Protein AF-A0A357J337-F1 (afdb_monomer)

Secondary structure (DSSP, 8-state):
-EETTEE-EEEEE-SS--TT--SEEEEE-S-EEE-S-HHIIIIIIS-TTS--TTHHHHHHHHHHSPPPEEEEEEEEESS-GGGGT--SPPEEEES-S-HHHHHHT-S--SSTT----EEEEE-GGGG-TT--SEEEEEEEEE-SGGGGGGTTPBTTBS-HHHHHHHHHHHHHHHHHHHHHSTTGGGGEEEEEEE-HHHHHHHH--GGGBSSSS---GGGG-TTT-GGG-SB-SSBTEEE-SGGGS-SHHHHHHHHHHHHHTTSTTPPPHHHHHHHHHHHS-TT-

Radius of gyration: 21.81 Å; Cα contacts (8 Å, |Δi|>4): 458; chains: 1; bounding box: 57×51×54 Å

pLDDT: mean 92.57, std 7.92, range [42.16, 98.62]

Structure (mmCIF, N/CA/C/O backbone):
data_AF-A0A357J337-F1
#
_entry.id   AF-A0A357J337-F1
#
loop_
_atom_site.group_PDB
_atom_site.id
_atom_site.type_symbol
_atom_site.label_atom_id
_atom_site.label_alt_id
_atom_site.label_comp_id
_atom_site.label_asym_id
_atom_site.label_entity_id
_atom_site.label_seq_id
_atom_site.pdbx_PDB_ins_code
_atom_site.Cartn_x
_atom_site.Cartn_y
_atom_site.Cartn_z
_atom_site.occupancy
_atom_site.B_iso_or_equiv
_atom_site.auth_seq_id
_atom_site.auth_comp_id
_atom_site.auth_asym_id
_atom_site.auth_atom_id
_atom_site.pdbx_PDB_model_num
ATOM 1 N N . LEU A 1 1 ? -19.764 6.040 14.590 1.00 95.81 1 LEU A N 1
ATOM 2 C CA . LEU A 1 1 ? -20.798 6.440 15.567 1.00 95.81 1 LEU A CA 1
ATOM 3 C C . LEU A 1 1 ? -20.451 5.760 16.876 1.00 95.81 1 LEU A C 1
ATOM 5 O O . LEU A 1 1 ? -20.250 4.550 16.860 1.00 95.81 1 LEU A O 1
ATOM 9 N N . VAL A 1 2 ? -20.264 6.524 17.952 1.00 97.31 2 VAL A N 1
ATOM 10 C CA . VAL A 1 2 ? -19.872 5.986 19.263 1.00 97.31 2 VAL A CA 1
ATOM 11 C C . VAL A 1 2 ? -20.811 6.552 20.318 1.00 97.31 2 VAL A C 1
ATOM 13 O O . VAL A 1 2 ? -20.943 7.768 20.423 1.00 97.31 2 VAL A O 1
ATOM 16 N N . GLU A 1 3 ? -21.433 5.673 21.094 1.00 96.12 3 GLU A N 1
ATOM 17 C CA . GLU A 1 3 ? -22.370 6.002 22.167 1.00 96.12 3 GLU A CA 1
ATOM 18 C C . GLU A 1 3 ? -21.912 5.309 23.448 1.00 96.12 3 GLU A C 1
ATOM 20 O O . GLU A 1 3 ? -21.628 4.114 23.440 1.00 96.12 3 GLU A O 1
ATOM 25 N N . ASN A 1 4 ? -21.790 6.058 24.549 1.00 92.69 4 ASN A N 1
ATOM 26 C CA . ASN A 1 4 ? -21.343 5.532 25.848 1.00 92.69 4 ASN A CA 1
ATOM 27 C C . ASN A 1 4 ? -20.043 4.697 25.778 1.00 92.69 4 ASN A C 1
ATOM 29 O O . ASN A 1 4 ? -19.885 3.717 26.498 1.00 92.69 4 ASN A O 1
ATOM 33 N N . GLY A 1 5 ? -19.110 5.072 24.891 1.00 92.38 5 GLY A N 1
ATOM 34 C CA . GLY A 1 5 ? -17.834 4.368 24.696 1.00 92.38 5 GLY A CA 1
ATOM 35 C C . GLY A 1 5 ? -17.890 3.136 23.781 1.00 92.38 5 GLY A C 1
ATOM 36 O O . GLY A 1 5 ? -16.857 2.507 23.557 1.00 92.38 5 GLY A O 1
ATOM 37 N N . LYS A 1 6 ? -19.058 2.819 23.210 1.00 97.25 6 LYS A N 1
ATOM 38 C CA . LYS A 1 6 ? -19.273 1.699 22.291 1.00 97.25 6 LYS A CA 1
ATOM 39 C C . LYS A 1 6 ? -19.515 2.184 20.867 1.00 97.25 6 LYS A C 1
ATOM 41 O O . LYS A 1 6 ? -20.324 3.079 20.639 1.00 97.25 6 LYS A O 1
ATOM 46 N N . ALA A 1 7 ? -18.837 1.590 19.892 1.00 98.00 7 ALA A N 1
ATOM 47 C CA . ALA A 1 7 ? -19.151 1.784 18.486 1.00 98.00 7 ALA A CA 1
ATOM 48 C C . ALA A 1 7 ? -20.486 1.109 18.149 1.00 98.00 7 ALA A C 1
ATOM 50 O O . ALA A 1 7 ? -20.669 -0.082 18.390 1.00 98.00 7 ALA A O 1
ATOM 51 N N . VAL A 1 8 ? -21.410 1.886 17.584 1.00 98.06 8 VAL A N 1
ATOM 52 C CA . VAL A 1 8 ? -22.778 1.443 17.246 1.00 98.06 8 VAL A CA 1
ATOM 53 C C . VAL A 1 8 ? -23.069 1.507 15.747 1.00 98.06 8 VAL A C 1
ATOM 55 O O . VAL A 1 8 ? -24.181 1.228 15.305 1.00 98.06 8 VAL A O 1
ATOM 58 N N . GLY A 1 9 ? -22.079 1.903 14.947 1.00 97.81 9 GLY A N 1
ATOM 59 C CA . GLY A 1 9 ? -22.241 2.061 13.511 1.00 97.81 9 GLY A CA 1
ATOM 60 C C . GLY A 1 9 ? -21.241 3.018 12.878 1.00 97.81 9 GLY A C 1
ATOM 61 O O . GLY A 1 9 ? -20.316 3.533 13.520 1.00 97.81 9 GLY A O 1
ATOM 62 N N . VAL A 1 10 ? -21.462 3.307 11.603 1.00 97.56 10 VAL A N 1
ATOM 63 C CA . VAL A 1 10 ? -20.643 4.197 10.780 1.00 97.56 10 VAL A CA 1
ATOM 64 C C . VAL A 1 10 ? -21.506 5.267 10.123 1.00 97.56 10 VAL A C 1
ATOM 66 O O . VAL A 1 10 ? -22.663 5.042 9.786 1.00 97.56 10 VAL A O 1
ATOM 69 N N . ARG A 1 11 ? -20.918 6.449 9.939 1.00 95.88 11 ARG A N 1
ATOM 70 C CA . ARG A 1 11 ? -21.505 7.548 9.174 1.00 95.88 11 ARG A CA 1
ATOM 71 C C . ARG A 1 11 ? -20.701 7.690 7.891 1.00 95.88 11 ARG A C 1
ATOM 73 O O . ARG A 1 11 ? -19.485 7.867 7.954 1.00 95.88 11 ARG A O 1
ATOM 80 N N . VAL A 1 12 ? -21.366 7.596 6.750 1.00 93.81 12 VAL A N 1
ATOM 81 C CA . VAL A 1 12 ? -20.742 7.568 5.427 1.00 93.81 12 VAL A CA 1
ATOM 82 C C . VAL A 1 12 ? -21.146 8.821 4.669 1.00 93.81 12 VAL A C 1
ATOM 84 O O . VAL A 1 12 ? -22.319 9.173 4.641 1.00 93.81 12 VAL A O 1
ATOM 87 N N . LYS A 1 13 ? -20.174 9.498 4.055 1.00 91.56 13 LYS A N 1
ATOM 88 C CA . LYS A 1 13 ? -20.420 10.622 3.147 1.00 91.56 13 LYS A CA 1
ATOM 89 C C . LYS A 1 13 ? -20.420 10.113 1.711 1.00 91.56 13 LYS A C 1
ATOM 91 O O . LYS A 1 13 ? -19.434 9.507 1.291 1.00 91.56 13 LYS A O 1
ATOM 96 N N . ASN A 1 14 ? -21.474 10.402 0.955 1.00 86.81 14 ASN A N 1
ATOM 97 C CA . ASN A 1 14 ? -21.512 10.079 -0.465 1.00 86.81 14 ASN A CA 1
ATOM 98 C C . ASN A 1 14 ? -20.673 11.102 -1.250 1.00 86.81 14 ASN A C 1
ATOM 100 O O . ASN A 1 14 ? -20.957 12.300 -1.236 1.00 86.81 14 ASN A O 1
ATOM 104 N N . LEU A 1 15 ? -19.597 10.639 -1.890 1.00 83.94 15 LEU A N 1
ATOM 105 C CA . LEU A 1 15 ? -18.700 11.499 -2.672 1.00 83.94 15 LEU A CA 1
ATOM 106 C C . LEU A 1 15 ? -19.179 11.702 -4.116 1.00 83.94 15 LEU A C 1
ATOM 108 O O . LEU A 1 15 ? -18.704 12.624 -4.776 1.00 83.94 15 LEU A O 1
ATOM 112 N N . VAL A 1 16 ? -20.115 10.876 -4.595 1.00 83.81 16 VAL A N 1
ATOM 113 C CA . VAL A 1 16 ? -20.713 10.967 -5.936 1.00 83.81 16 VAL A CA 1
ATOM 114 C C . VAL A 1 16 ? -22.235 10.781 -5.815 1.00 83.81 16 VAL A C 1
ATOM 116 O O . VAL A 1 16 ? -22.769 9.756 -6.242 1.00 83.81 16 VAL A O 1
ATOM 119 N N . PRO A 1 17 ? -22.944 11.737 -5.185 1.00 79.88 17 PRO A N 1
ATOM 120 C CA . PRO A 1 17 ? -24.374 11.604 -4.941 1.00 79.88 17 PRO A CA 1
ATOM 121 C C . PRO A 1 17 ? -25.173 11.645 -6.245 1.00 79.88 17 PRO A C 1
ATOM 123 O O . PRO A 1 17 ? -24.938 12.486 -7.117 1.00 79.88 17 PRO A O 1
ATOM 126 N N . ARG A 1 18 ? -26.153 10.748 -6.369 1.00 85.19 18 ARG A N 1
ATOM 127 C CA . ARG A 1 18 ? -27.249 10.879 -7.336 1.00 85.19 18 ARG A CA 1
ATOM 128 C C . ARG A 1 18 ? -28.237 11.938 -6.845 1.00 85.19 18 ARG A C 1
ATOM 130 O O . ARG A 1 18 ? -28.186 12.365 -5.696 1.00 85.19 18 ARG A O 1
ATOM 137 N N . LYS A 1 19 ? -29.139 12.373 -7.731 1.00 81.94 19 LYS A N 1
ATOM 138 C CA . LYS A 1 19 ? -30.062 13.501 -7.502 1.00 81.94 19 LYS A CA 1
ATOM 139 C C . LYS A 1 19 ? -30.878 13.392 -6.200 1.00 81.94 19 LYS A C 1
ATOM 141 O O . LYS A 1 19 ? -31.191 14.426 -5.622 1.00 81.94 19 LYS A O 1
ATOM 146 N N . ASP A 1 20 ? -31.152 12.170 -5.749 1.00 85.31 20 ASP A N 1
ATOM 147 C CA . ASP A 1 20 ? -31.979 11.878 -4.575 1.00 85.31 20 ASP A CA 1
ATOM 148 C C . ASP A 1 20 ? -31.191 11.208 -3.432 1.00 85.31 20 ASP A C 1
ATOM 150 O O . ASP A 1 20 ? -31.782 10.785 -2.441 1.00 85.31 20 ASP A O 1
ATOM 154 N N . ASP A 1 21 ? -29.863 11.093 -3.555 1.00 83.88 21 ASP A N 1
ATOM 155 C CA . ASP A 1 21 ? -29.041 10.488 -2.508 1.00 83.88 21 ASP A CA 1
ATOM 156 C C . ASP A 1 21 ? -28.883 11.458 -1.336 1.00 83.88 21 ASP A C 1
ATOM 158 O O . ASP A 1 21 ? -28.542 12.634 -1.508 1.00 83.88 21 ASP A O 1
ATOM 162 N N . GLU A 1 22 ? -29.038 10.943 -0.117 1.00 83.50 22 GLU A N 1
ATOM 163 C CA . GLU A 1 22 ? -28.636 11.697 1.060 1.00 83.50 22 GLU A CA 1
ATOM 164 C C . GLU A 1 22 ? -27.118 11.959 1.018 1.00 83.50 22 GLU A C 1
ATOM 166 O O . GLU A 1 22 ? -26.323 11.060 0.713 1.00 83.50 22 GLU A O 1
ATOM 171 N N . PRO A 1 23 ? -26.665 13.182 1.349 1.00 87.88 23 PRO A N 1
ATOM 172 C CA . PRO A 1 23 ? -25.241 13.516 1.332 1.00 87.88 23 PRO A CA 1
ATOM 173 C C . PRO A 1 23 ? -24.449 12.716 2.375 1.00 87.88 23 PRO A C 1
ATOM 175 O O . PRO A 1 23 ? -23.237 12.514 2.238 1.00 87.88 23 PRO A O 1
ATOM 178 N N . VAL A 1 24 ? -25.134 12.286 3.433 1.00 93.19 24 VAL A N 1
ATOM 179 C CA . VAL A 1 24 ? -24.597 11.511 4.539 1.00 93.19 24 VAL A CA 1
ATOM 180 C C . VAL A 1 24 ? -25.630 10.468 4.933 1.00 93.19 24 VAL A C 1
ATOM 182 O O . VAL A 1 24 ? -26.781 10.818 5.152 1.00 93.19 24 VAL A O 1
ATOM 185 N N . THR A 1 25 ? -25.197 9.222 5.085 1.00 94.12 25 THR A N 1
ATOM 186 C CA . THR A 1 25 ? -26.041 8.110 5.535 1.00 94.12 25 THR A CA 1
ATOM 187 C C . THR A 1 25 ? -25.404 7.442 6.745 1.00 94.12 25 THR A C 1
ATOM 189 O O . THR A 1 25 ? -24.176 7.359 6.855 1.00 94.12 25 THR A O 1
ATOM 192 N N . GLU A 1 26 ? -26.231 6.956 7.661 1.00 96.19 26 GLU A N 1
ATOM 193 C CA . GLU A 1 26 ? -25.791 6.229 8.848 1.00 96.19 26 GLU A CA 1
ATOM 194 C C . GLU A 1 26 ? -26.172 4.754 8.754 1.00 96.19 26 GLU A C 1
ATOM 196 O O . GLU A 1 26 ? -27.302 4.408 8.420 1.00 96.19 26 GLU A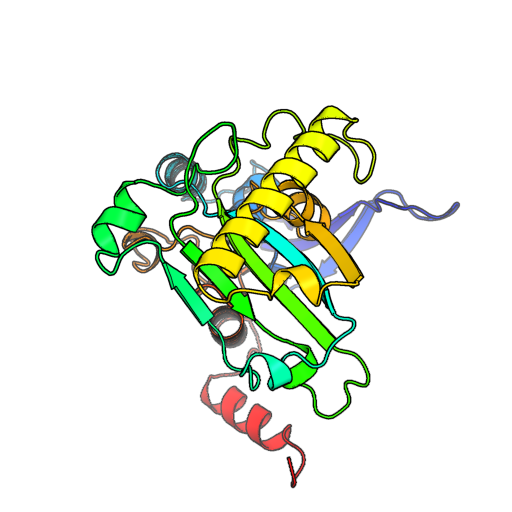 O 1
ATOM 201 N N . TYR A 1 27 ? -25.214 3.886 9.067 1.00 97.00 27 TYR A N 1
ATOM 202 C CA . TYR A 1 27 ? -25.396 2.441 9.115 1.00 97.00 27 TYR A CA 1
ATOM 203 C C . TYR A 1 27 ? -25.088 1.958 10.524 1.00 97.00 27 TYR A C 1
ATOM 205 O O . TYR A 1 27 ? -23.988 2.187 11.031 1.00 97.00 27 TYR A O 1
ATOM 213 N N . TYR A 1 28 ? -26.050 1.281 11.142 1.00 98.06 28 TYR A N 1
ATOM 214 C CA . TYR A 1 28 ? -25.957 0.814 12.520 1.00 98.06 28 TYR A CA 1
ATOM 215 C C . TYR A 1 28 ? -25.576 -0.663 12.566 1.00 98.06 28 TYR A C 1
ATOM 217 O O . TYR 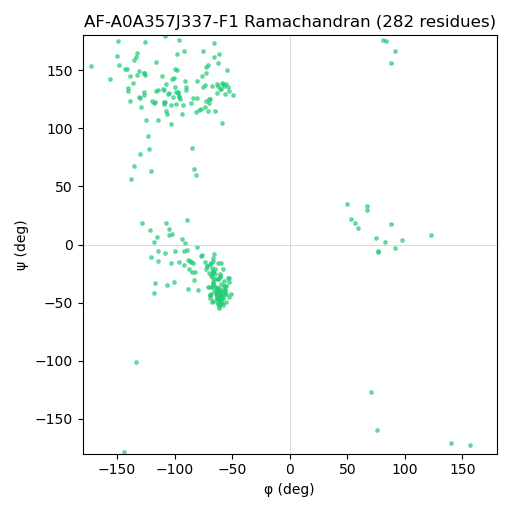A 1 28 ? -26.111 -1.476 11.813 1.00 98.06 28 TYR A O 1
ATOM 225 N N . ALA A 1 29 ? -24.645 -1.008 13.451 1.00 97.00 29 ALA A N 1
ATOM 226 C CA . ALA A 1 29 ? -24.191 -2.375 13.663 1.00 97.00 29 ALA A CA 1
ATOM 227 C C . ALA A 1 29 ? -23.602 -2.530 15.076 1.00 97.00 29 ALA A C 1
ATOM 229 O O . ALA A 1 29 ? -22.907 -1.626 15.544 1.00 97.00 29 ALA A O 1
ATOM 230 N N . PRO A 1 30 ? -23.818 -3.676 15.751 1.00 95.62 30 PRO A N 1
ATOM 231 C CA . PRO A 1 30 ? -23.236 -3.932 17.071 1.00 95.62 30 PRO A CA 1
ATOM 232 C C . PRO A 1 30 ? -21.722 -4.191 17.016 1.00 95.62 30 PRO A C 1
ATOM 234 O O . PRO A 1 30 ? -21.049 -4.117 18.043 1.00 95.62 30 PRO A O 1
ATOM 237 N N . ILE A 1 31 ? -21.207 -4.528 15.828 1.00 97.38 31 ILE A N 1
ATOM 238 C CA . ILE A 1 31 ? -19.799 -4.795 15.543 1.00 97.38 31 ILE A CA 1
ATOM 239 C C . ILE A 1 31 ? -19.415 -3.982 14.307 1.00 97.38 31 ILE A C 1
ATOM 241 O O . ILE A 1 31 ? -20.046 -4.091 13.257 1.00 97.38 31 ILE A O 1
ATOM 245 N N . VAL A 1 32 ? -18.352 -3.196 14.428 1.00 98.25 32 VAL A N 1
ATOM 246 C CA . VAL A 1 32 ? -17.719 -2.450 13.343 1.00 98.25 32 VAL A CA 1
ATOM 247 C C . VAL A 1 32 ? -16.292 -2.965 13.198 1.00 98.25 32 VAL A C 1
ATOM 249 O O . VAL A 1 32 ? -15.507 -2.910 14.142 1.00 98.25 32 VAL A O 1
ATOM 252 N N . ILE A 1 33 ? -15.941 -3.456 12.010 1.00 98.38 33 ILE A N 1
ATOM 253 C CA . ILE A 1 33 ? -14.580 -3.894 11.687 1.00 98.38 33 ILE A CA 1
ATOM 254 C C . ILE A 1 33 ? -13.965 -2.861 10.745 1.00 98.38 33 ILE A C 1
ATOM 256 O O . ILE A 1 33 ? -14.433 -2.678 9.623 1.00 98.38 33 ILE A O 1
ATOM 260 N N . SER A 1 34 ? -12.923 -2.171 11.201 1.00 97.81 34 SER A N 1
ATOM 261 C CA . SER A 1 34 ? -12.199 -1.188 10.404 1.00 97.81 34 SER A CA 1
ATOM 262 C C . SER A 1 34 ? -11.004 -1.826 9.703 1.00 97.81 34 SER A C 1
ATOM 264 O O . SER A 1 34 ? -10.078 -2.315 10.349 1.00 97.81 34 SER A O 1
ATOM 266 N N . ASN A 1 35 ? -11.005 -1.754 8.372 1.00 96.69 35 ASN A N 1
ATOM 267 C CA . ASN A 1 35 ? -9.845 -2.042 7.524 1.00 96.69 35 ASN A CA 1
ATOM 268 C C . ASN A 1 35 ? -9.247 -0.755 6.915 1.00 96.69 35 ASN A C 1
ATOM 270 O O . ASN A 1 35 ? -8.559 -0.800 5.903 1.00 96.69 35 ASN A O 1
ATOM 274 N N . ALA A 1 36 ? -9.549 0.417 7.488 1.00 95.19 36 ALA A N 1
ATOM 275 C CA . ALA A 1 36 ? -9.074 1.711 6.977 1.00 95.19 36 ALA A CA 1
ATOM 276 C C . ALA A 1 36 ? -7.621 2.043 7.387 1.00 95.19 36 ALA A C 1
ATOM 278 O O . ALA A 1 36 ? -7.105 3.106 7.034 1.00 95.19 36 ALA A O 1
ATOM 279 N N . GLY A 1 37 ? -6.994 1.166 8.174 1.00 94.69 37 GLY A N 1
ATOM 280 C CA . GLY A 1 37 ? -5.702 1.373 8.823 1.00 94.69 37 GLY A CA 1
ATOM 281 C C . GLY A 1 37 ? -5.812 2.049 10.193 1.00 94.69 37 GLY A C 1
ATOM 282 O O . GLY A 1 37 ? -6.791 2.744 10.491 1.00 94.69 37 GLY A O 1
ATOM 283 N N . ALA A 1 38 ? -4.812 1.839 11.048 1.00 96.12 38 ALA A N 1
ATOM 284 C CA . ALA A 1 38 ? -4.795 2.290 12.437 1.00 96.12 38 ALA A CA 1
ATOM 285 C C . ALA A 1 38 ? -4.866 3.821 12.532 1.00 96.12 38 ALA A C 1
ATOM 287 O O . ALA A 1 38 ? -5.775 4.354 13.170 1.00 96.12 38 ALA A O 1
ATOM 288 N N . LEU A 1 39 ? -3.972 4.537 11.838 1.00 95.62 39 LEU A N 1
ATOM 289 C CA . LEU A 1 39 ? -3.937 6.005 11.866 1.00 95.62 39 LEU A CA 1
ATOM 290 C C . LEU A 1 39 ? -5.268 6.609 11.402 1.00 95.62 39 LEU A C 1
ATOM 292 O O . LEU A 1 39 ? -5.828 7.478 12.066 1.00 95.62 39 LEU A O 1
ATOM 296 N N . THR A 1 40 ? -5.818 6.112 10.295 1.00 95.94 40 THR A N 1
ATOM 297 C CA . THR A 1 40 ? -7.109 6.575 9.774 1.00 95.94 40 THR A CA 1
ATOM 298 C C . THR A 1 40 ? -8.243 6.289 10.756 1.00 95.94 40 THR A C 1
ATOM 300 O O . THR A 1 40 ? -9.058 7.168 11.031 1.00 95.94 40 THR A O 1
ATOM 303 N N . THR A 1 41 ? -8.298 5.080 11.315 1.00 97.44 41 THR A N 1
ATOM 304 C CA . THR A 1 41 ? -9.357 4.676 12.248 1.00 97.44 41 THR A CA 1
ATOM 305 C C . THR A 1 41 ? -9.340 5.547 13.496 1.00 97.44 41 THR A C 1
ATOM 307 O O . THR A 1 41 ? -10.350 6.167 13.832 1.00 97.44 41 THR A O 1
ATOM 310 N N . TYR A 1 42 ? -8.189 5.627 14.160 1.00 97.75 42 TYR A N 1
ATOM 311 C CA . TYR A 1 42 ? -8.088 6.272 15.459 1.00 97.75 42 TYR A CA 1
ATOM 312 C C . TYR A 1 42 ? -8.028 7.788 15.362 1.00 97.75 42 TYR A C 1
ATOM 314 O O . TYR A 1 42 ? -8.665 8.437 16.176 1.00 97.75 42 TYR A O 1
ATOM 322 N N . ASN A 1 43 ? -7.322 8.359 14.383 1.00 96.12 43 ASN A N 1
ATOM 323 C CA . ASN A 1 43 ? -7.039 9.797 14.367 1.00 96.12 43 ASN A CA 1
ATOM 324 C C . ASN A 1 43 ? -7.917 10.578 13.384 1.00 96.12 43 ASN A C 1
ATOM 326 O O . ASN A 1 43 ? -7.982 11.799 13.484 1.00 96.12 43 ASN A O 1
ATOM 330 N N . ARG A 1 44 ? -8.586 9.908 12.435 1.00 94.69 44 ARG A N 1
ATOM 331 C CA . ARG A 1 44 ? -9.414 10.576 11.416 1.00 94.69 44 ARG A CA 1
ATOM 332 C C . ARG A 1 44 ? -10.894 10.202 11.482 1.00 94.69 44 ARG A C 1
ATOM 334 O O . ARG A 1 44 ? -11.733 11.075 11.289 1.00 94.69 44 ARG A O 1
ATOM 341 N N . LEU A 1 45 ? -11.229 8.928 11.691 1.00 96.31 45 LEU A N 1
ATOM 342 C CA . LEU A 1 45 ? -12.625 8.466 11.681 1.00 96.31 45 LEU A CA 1
ATOM 343 C C . LEU A 1 45 ? -13.295 8.577 13.053 1.00 96.31 45 LEU A C 1
ATOM 345 O O . LEU A 1 45 ? -14.476 8.921 13.133 1.00 96.31 45 LEU A O 1
ATOM 349 N N . LEU A 1 46 ? -12.565 8.293 14.133 1.00 97.31 46 LEU A N 1
ATOM 350 C CA . LEU A 1 46 ? -13.060 8.501 15.489 1.00 97.31 46 LEU A CA 1
ATOM 351 C C . LEU A 1 46 ? -12.916 9.965 15.902 1.00 97.31 46 LEU A C 1
ATOM 353 O O . LEU A 1 46 ? -11.814 10.516 15.898 1.00 97.31 46 LEU A O 1
ATOM 357 N N . ALA A 1 47 ? -14.028 10.557 16.340 1.00 95.19 47 ALA A N 1
ATOM 358 C CA . ALA A 1 47 ? -14.052 11.907 16.892 1.00 95.19 47 ALA A CA 1
ATOM 359 C C . ALA A 1 47 ? -13.060 12.059 18.058 1.00 95.19 47 ALA A C 1
ATOM 361 O O . ALA A 1 47 ? -12.823 11.107 18.805 1.00 95.19 47 ALA A O 1
ATOM 362 N N . ASP A 1 48 ? -12.523 13.264 18.242 1.00 94.12 48 ASP A N 1
ATOM 363 C CA . ASP A 1 48 ? -11.540 13.555 19.296 1.00 94.12 48 ASP A CA 1
ATOM 364 C C . ASP A 1 48 ? -12.105 13.399 20.714 1.00 94.12 48 ASP A C 1
ATOM 366 O O . ASP A 1 48 ? -11.355 13.170 21.659 1.00 94.12 48 ASP A O 1
ATOM 370 N N . SER A 1 49 ? -13.432 13.456 20.867 1.00 94.19 49 SER A N 1
ATOM 371 C CA . SER A 1 49 ? -14.120 13.168 22.130 1.00 94.19 49 SER A CA 1
ATOM 372 C C . SER A 1 49 ? -14.067 11.689 22.536 1.00 94.19 49 SER A C 1
ATOM 374 O O . SER A 1 49 ? -14.315 11.367 23.697 1.00 94.19 49 SER A O 1
ATOM 376 N N . VAL A 1 50 ? -13.746 10.778 21.610 1.00 96.19 50 VAL A N 1
ATOM 377 C CA . VAL A 1 50 ? -13.571 9.354 21.910 1.00 96.19 50 VAL A CA 1
ATOM 378 C C . VAL A 1 50 ? -12.166 9.138 22.467 1.00 96.19 50 VAL A C 1
ATOM 380 O O . VAL A 1 50 ? -11.170 9.290 21.753 1.00 96.19 50 VAL A O 1
ATOM 383 N N . SER A 1 51 ? -12.096 8.752 23.743 1.00 93.81 51 SER A N 1
ATOM 384 C CA . SER A 1 51 ? -10.835 8.494 24.442 1.00 93.81 51 SER A CA 1
ATOM 385 C C . SER A 1 51 ? -10.093 7.303 23.831 1.00 93.81 51 SER A C 1
ATOM 387 O O . SER A 1 51 ? -10.558 6.167 23.897 1.00 93.81 51 SER A O 1
ATOM 389 N N . ILE A 1 52 ? -8.926 7.573 23.243 1.00 97.38 52 ILE A N 1
ATOM 390 C CA . ILE A 1 52 ? -8.004 6.571 22.700 1.00 97.38 52 ILE A CA 1
ATOM 391 C C . ILE A 1 52 ? -6.638 6.791 23.368 1.00 97.38 52 ILE A C 1
ATOM 393 O O . ILE A 1 52 ? -5.962 7.767 23.029 1.00 97.38 52 ILE A O 1
ATOM 397 N N . PRO A 1 53 ? -6.207 5.916 24.299 1.00 96.31 53 PRO A N 1
ATOM 398 C CA . PRO A 1 53 ? -5.031 6.157 25.147 1.00 96.31 53 PRO A CA 1
ATOM 399 C C . PRO A 1 53 ? -3.728 6.421 24.383 1.00 96.31 53 PRO A C 1
ATOM 401 O O . PRO A 1 53 ? -2.885 7.189 24.833 1.00 96.31 53 PRO A O 1
ATOM 404 N N . PHE A 1 54 ? -3.580 5.811 23.207 1.00 97.25 54 PHE A N 1
ATOM 405 C CA . PHE A 1 54 ? -2.372 5.876 22.386 1.00 97.25 54 PHE A CA 1
ATOM 406 C C . PHE A 1 54 ? -2.483 6.838 21.192 1.00 97.25 54 PHE A C 1
ATOM 408 O O . PHE A 1 54 ? -1.600 6.841 20.340 1.00 97.25 54 PHE A O 1
ATOM 415 N N . ARG A 1 55 ? -3.540 7.664 21.084 1.00 96.94 55 ARG A N 1
ATOM 416 C CA . ARG A 1 55 ? -3.777 8.511 19.890 1.00 96.94 55 ARG A CA 1
ATOM 417 C C . ARG A 1 55 ? -2.580 9.408 19.556 1.00 96.94 55 ARG A C 1
ATOM 419 O O . ARG A 1 55 ? -2.197 9.516 18.393 1.00 96.94 55 ARG A O 1
ATOM 426 N N . LYS A 1 56 ? -1.973 10.020 20.581 1.00 96.69 56 LYS A N 1
ATOM 427 C CA . LYS A 1 56 ? -0.773 10.853 20.422 1.00 96.69 56 LYS A CA 1
ATOM 428 C C . LYS A 1 56 ? 0.455 10.016 20.060 1.00 96.69 56 LYS A C 1
ATOM 430 O O . LYS A 1 56 ? 1.157 10.377 19.128 1.00 96.69 56 LYS A O 1
ATOM 435 N N . GLN A 1 57 ? 0.677 8.897 20.752 1.00 97.19 57 GLN A N 1
ATOM 436 C CA . GLN A 1 57 ? 1.804 7.994 20.480 1.00 97.19 5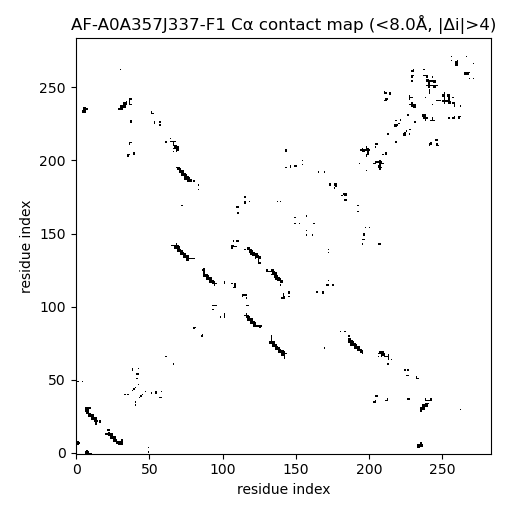7 GLN A CA 1
ATOM 437 C C . GLN A 1 57 ? 1.775 7.481 19.037 1.00 97.19 57 GLN A C 1
ATOM 439 O O . GLN A 1 57 ? 2.810 7.430 18.392 1.00 97.19 57 GLN A O 1
ATOM 444 N N . LEU A 1 58 ? 0.585 7.182 18.512 1.00 96.69 58 LEU A N 1
ATOM 445 C CA . LEU A 1 58 ? 0.386 6.802 17.119 1.00 96.69 58 LEU A CA 1
ATOM 446 C C . LEU A 1 58 ? 0.761 7.936 16.149 1.00 96.69 58 LEU A C 1
ATOM 448 O O . LEU A 1 58 ? 1.471 7.690 15.178 1.00 96.69 58 LEU A O 1
ATOM 452 N N . SER A 1 59 ? 0.336 9.178 16.408 1.00 95.56 59 SER A N 1
ATOM 453 C CA . SER A 1 59 ? 0.779 10.330 15.601 1.00 95.56 59 SER A CA 1
ATOM 454 C C . SER A 1 59 ? 2.296 10.515 15.654 1.00 95.56 59 SER A C 1
ATOM 456 O O . SER A 1 59 ? 2.925 10.695 14.615 1.00 95.56 59 SER A O 1
ATOM 458 N N . ASP A 1 60 ? 2.879 10.457 16.855 1.00 96.38 60 ASP A N 1
ATOM 459 C CA . ASP A 1 60 ? 4.319 10.616 17.069 1.00 96.38 60 ASP A CA 1
ATOM 460 C C . ASP A 1 60 ? 5.101 9.492 16.363 1.00 96.38 60 ASP A C 1
ATOM 462 O O . ASP A 1 60 ? 6.136 9.746 15.756 1.00 96.38 60 ASP A O 1
ATOM 466 N N . PHE A 1 61 ? 4.583 8.260 16.379 1.00 96.25 61 PHE A N 1
ATOM 467 C CA . PHE A 1 61 ? 5.165 7.119 15.676 1.00 96.25 61 PHE A CA 1
ATOM 468 C C . PHE A 1 61 ? 5.252 7.374 14.168 1.00 96.25 61 PHE A C 1
ATOM 470 O O . PHE A 1 61 ? 6.321 7.228 13.589 1.00 96.25 61 PHE A O 1
ATOM 477 N N . TYR A 1 62 ? 4.168 7.821 13.527 1.00 93.75 62 TYR A N 1
ATOM 478 C CA . TYR A 1 62 ? 4.198 8.155 12.095 1.00 93.75 62 TYR A CA 1
ATOM 479 C C . TYR A 1 62 ? 5.083 9.371 11.782 1.00 93.75 62 TYR A C 1
ATOM 481 O O . TYR A 1 62 ? 5.643 9.447 10.693 1.00 93.75 62 TYR A O 1
ATOM 489 N N . ALA A 1 63 ? 5.226 10.315 12.716 1.00 93.00 63 ALA A N 1
ATOM 490 C CA . ALA A 1 63 ? 6.133 11.450 12.552 1.00 93.00 63 ALA A CA 1
ATOM 491 C C . ALA A 1 63 ? 7.614 11.036 12.640 1.00 93.00 63 ALA A C 1
ATOM 493 O O . ALA A 1 63 ? 8.445 11.578 11.916 1.00 93.00 63 ALA A O 1
ATOM 494 N N . ASN A 1 64 ? 7.937 10.070 13.504 1.00 94.25 64 ASN A N 1
ATOM 495 C CA . ASN A 1 64 ? 9.304 9.586 13.721 1.00 94.25 64 ASN A CA 1
ATOM 496 C C . ASN A 1 64 ? 9.712 8.464 12.756 1.00 94.25 64 ASN A C 1
ATOM 498 O O . ASN A 1 64 ? 10.903 8.232 12.551 1.00 94.25 64 ASN A O 1
ATOM 502 N N . HIS A 1 65 ? 8.740 7.773 12.161 1.00 92.19 65 HIS A N 1
ATOM 503 C CA . HIS A 1 65 ? 8.959 6.681 11.221 1.00 92.19 65 HIS A CA 1
ATOM 504 C C . HIS A 1 65 ? 8.246 6.996 9.901 1.00 92.19 65 HIS A C 1
ATOM 506 O O . HIS A 1 65 ? 7.061 6.683 9.752 1.00 92.19 65 HIS A O 1
ATOM 512 N N . PRO A 1 66 ? 8.949 7.611 8.932 1.00 86.44 66 PRO A N 1
ATOM 513 C CA . PRO A 1 66 ? 8.388 7.893 7.620 1.00 86.44 66 PRO A CA 1
ATOM 514 C C . PRO A 1 66 ? 7.822 6.630 6.970 1.00 86.44 66 PRO A C 1
ATOM 516 O O . PRO A 1 66 ? 8.437 5.561 6.994 1.00 86.44 66 PRO A O 1
ATOM 519 N N . VAL A 1 67 ? 6.635 6.753 6.380 1.00 90.06 67 VAL A N 1
ATOM 520 C CA . VAL A 1 67 ? 6.038 5.655 5.618 1.00 90.06 67 VAL A CA 1
ATOM 521 C C . VAL A 1 67 ? 6.759 5.470 4.289 1.00 90.06 67 VAL A C 1
ATOM 523 O O . VAL A 1 67 ? 7.196 6.429 3.656 1.00 90.06 67 VAL A O 1
ATOM 526 N N . VAL A 1 68 ? 6.815 4.221 3.838 1.00 90.62 68 VAL A N 1
ATOM 527 C CA . VAL A 1 68 ? 7.275 3.886 2.490 1.00 90.62 68 VAL A CA 1
ATOM 528 C C . VAL A 1 68 ? 6.109 4.044 1.524 1.00 90.62 68 VAL A C 1
ATOM 530 O O . VAL A 1 68 ? 5.043 3.447 1.719 1.00 90.62 68 VAL A O 1
ATOM 533 N N . ALA A 1 69 ? 6.320 4.835 0.480 1.00 93.44 69 ALA A N 1
ATOM 534 C CA . ALA A 1 69 ? 5.420 4.965 -0.650 1.00 93.44 69 ALA A CA 1
ATOM 535 C C . ALA A 1 69 ? 6.033 4.287 -1.886 1.00 93.44 69 ALA A C 1
ATOM 537 O O . ALA A 1 69 ? 7.119 3.705 -1.843 1.00 93.44 69 ALA A O 1
ATOM 538 N N . SER A 1 70 ? 5.316 4.322 -3.003 1.00 94.81 70 SER A N 1
ATOM 539 C CA . SER A 1 70 ? 5.822 3.759 -4.252 1.00 94.81 70 SER A CA 1
ATOM 540 C C . SER A 1 70 ? 5.305 4.519 -5.461 1.00 94.81 70 SER A C 1
ATOM 542 O O . SER A 1 70 ? 4.236 5.138 -5.425 1.00 94.81 70 SER A O 1
ATOM 544 N N . VAL A 1 71 ? 6.081 4.442 -6.532 1.00 96.88 71 VAL A N 1
ATOM 545 C CA . VAL A 1 71 ? 5.595 4.628 -7.893 1.00 96.88 71 VAL A CA 1
ATOM 546 C C . VAL A 1 71 ? 5.460 3.255 -8.540 1.00 96.88 71 VAL A C 1
ATOM 548 O O . VAL A 1 71 ? 6.288 2.371 -8.310 1.00 96.88 71 VAL A O 1
ATOM 551 N N . THR A 1 72 ? 4.425 3.078 -9.354 1.00 98.06 72 THR A N 1
ATOM 552 C CA . THR A 1 72 ? 4.228 1.847 -10.127 1.00 98.06 72 THR A CA 1
ATOM 553 C C . THR A 1 72 ? 3.991 2.212 -11.575 1.00 98.06 72 THR A C 1
ATOM 555 O O . THR A 1 72 ? 3.024 2.915 -11.877 1.00 98.06 72 THR A O 1
ATOM 558 N N . LEU A 1 73 ? 4.887 1.749 -12.441 1.00 98.62 73 LEU A N 1
ATOM 559 C CA . LEU A 1 73 ? 4.784 1.859 -13.886 1.00 98.62 73 LEU A CA 1
ATOM 560 C C . LEU A 1 73 ? 4.132 0.585 -14.422 1.00 98.62 73 LEU A C 1
ATOM 562 O O . LEU A 1 73 ? 4.717 -0.495 -14.343 1.00 98.62 73 LEU A O 1
ATOM 566 N N . TYR A 1 74 ? 2.916 0.718 -14.940 1.00 98.62 74 TYR A N 1
ATOM 567 C CA . TYR A 1 74 ? 2.172 -0.359 -15.584 1.00 98.62 74 TYR A CA 1
ATOM 568 C C . TYR A 1 74 ? 2.489 -0.372 -17.074 1.00 98.62 74 TYR A C 1
ATOM 570 O O . TYR A 1 74 ? 2.457 0.680 -17.716 1.00 98.62 74 TYR A O 1
ATOM 578 N N . LEU A 1 75 ? 2.775 -1.554 -17.615 1.00 98.62 75 LEU A N 1
ATOM 579 C CA . LEU A 1 75 ? 3.254 -1.730 -18.980 1.00 98.62 75 LEU A CA 1
ATOM 580 C C . LEU A 1 75 ? 2.383 -2.725 -19.747 1.00 98.62 75 LEU A C 1
ATOM 582 O O . LEU A 1 75 ? 2.130 -3.838 -19.277 1.00 98.62 75 LEU A O 1
ATOM 586 N N . GLY A 1 76 ? 1.976 -2.334 -20.952 1.00 98.50 76 GLY A N 1
ATOM 587 C CA . GLY A 1 76 ? 1.525 -3.253 -21.996 1.00 98.50 76 GLY A CA 1
ATOM 588 C C . GLY A 1 76 ? 2.685 -3.538 -22.943 1.00 98.50 76 GLY A C 1
ATOM 589 O O . GLY A 1 76 ? 3.352 -2.600 -23.383 1.00 98.50 76 GLY A O 1
ATOM 590 N N . LEU A 1 77 ? 2.937 -4.812 -23.238 1.00 98.38 77 LEU A N 1
ATOM 591 C CA . LEU A 1 77 ? 4.034 -5.246 -24.104 1.00 98.38 77 LEU A CA 1
ATOM 592 C C . LEU A 1 77 ? 3.480 -5.732 -25.448 1.00 98.38 77 LEU A C 1
ATOM 594 O O . LEU A 1 77 ? 2.475 -6.445 -25.490 1.00 98.38 77 LEU A O 1
ATOM 598 N N . LYS A 1 78 ? 4.151 -5.354 -26.539 1.00 97.56 78 LYS A N 1
ATOM 599 C CA . LYS A 1 78 ? 3.849 -5.815 -27.908 1.00 97.56 78 LYS A CA 1
ATOM 600 C C . LYS A 1 78 ? 4.582 -7.104 -28.290 1.00 97.56 78 LYS A C 1
ATOM 602 O O . LYS A 1 78 ? 4.232 -7.719 -29.292 1.00 97.56 78 LYS A O 1
ATOM 607 N N . GLU A 1 79 ? 5.578 -7.503 -27.509 1.00 96.31 79 GLU A N 1
ATOM 608 C CA . GLU A 1 79 ? 6.367 -8.725 -27.703 1.00 96.31 79 GLU A CA 1
ATOM 609 C C . GLU A 1 79 ? 6.163 -9.678 -26.517 1.00 96.31 79 GLU A C 1
ATOM 611 O O . GLU A 1 79 ? 5.768 -9.240 -25.429 1.00 96.31 79 GLU A O 1
ATOM 616 N N . ASP A 1 80 ? 6.402 -10.980 -26.720 1.00 96.44 80 ASP A N 1
ATOM 617 C CA . ASP A 1 80 ? 6.353 -11.948 -25.622 1.00 96.44 80 ASP A CA 1
ATOM 618 C C . ASP A 1 80 ? 7.602 -11.752 -24.744 1.00 96.44 80 ASP A C 1
ATOM 620 O O . ASP A 1 80 ? 8.723 -11.940 -25.219 1.00 96.44 80 ASP A O 1
ATOM 624 N N . PRO A 1 81 ? 7.464 -11.402 -23.451 1.00 96.31 81 PRO A N 1
ATOM 625 C CA . PRO A 1 81 ? 8.607 -11.220 -22.559 1.00 96.31 81 PRO A CA 1
ATOM 626 C C . PRO A 1 81 ? 9.470 -12.487 -22.401 1.00 96.31 81 PRO A C 1
ATOM 628 O O . PRO A 1 81 ? 10.623 -12.389 -21.978 1.00 96.31 81 PRO A O 1
ATOM 631 N N . ARG A 1 82 ? 8.973 -13.673 -22.783 1.00 96.38 82 ARG A N 1
ATOM 632 C CA . ARG A 1 82 ? 9.786 -14.898 -22.867 1.00 96.38 82 ARG A CA 1
ATOM 633 C C . ARG A 1 82 ? 10.938 -14.787 -23.859 1.00 96.38 82 ARG A C 1
ATOM 635 O O . ARG A 1 82 ? 11.969 -15.417 -23.633 1.00 96.38 82 ARG A O 1
ATOM 642 N N . ASP A 1 83 ? 10.815 -13.955 -24.891 1.00 95.88 83 ASP A N 1
ATOM 643 C CA . ASP A 1 83 ? 11.886 -13.721 -25.867 1.00 95.88 83 ASP A CA 1
ATOM 644 C C . ASP A 1 83 ? 13.098 -13.012 -25.230 1.00 95.88 83 ASP A C 1
ATOM 646 O O . ASP A 1 83 ? 14.231 -13.183 -25.679 1.00 95.88 83 ASP A O 1
ATOM 650 N N . LEU A 1 84 ? 12.881 -12.289 -24.123 1.00 95.44 84 LEU A N 1
ATOM 651 C CA . LEU A 1 84 ? 13.928 -11.700 -23.277 1.00 95.44 84 LEU A CA 1
ATOM 652 C C . LEU A 1 84 ? 14.330 -12.594 -22.089 1.00 95.44 84 LEU A C 1
ATOM 654 O O . LEU A 1 84 ? 15.154 -12.198 -21.266 1.00 95.44 84 LEU A O 1
ATOM 658 N N . GLY A 1 85 ? 13.780 -13.809 -22.001 1.00 96.06 85 GLY A N 1
ATOM 659 C CA . GLY A 1 85 ? 14.115 -14.791 -20.970 1.00 96.06 85 GLY A CA 1
ATOM 660 C C . GLY A 1 85 ? 13.296 -14.696 -19.681 1.00 96.06 85 GLY A C 1
ATOM 661 O O . GLY A 1 85 ? 13.717 -15.267 -18.676 1.00 96.06 85 GLY A O 1
ATOM 662 N N . PHE A 1 86 ? 12.146 -14.018 -19.692 1.00 97.25 86 PHE A N 1
ATOM 663 C CA . PHE A 1 86 ? 11.246 -13.950 -18.538 1.00 97.25 86 PHE A CA 1
ATOM 664 C C . PHE A 1 86 ? 10.204 -15.074 -18.550 1.00 97.25 86 PHE A C 1
ATOM 666 O O . PHE A 1 86 ? 9.560 -15.320 -19.567 1.00 97.25 86 PHE A O 1
ATOM 673 N N . TYR A 1 87 ? 9.966 -15.717 -17.404 1.00 95.38 87 TYR A N 1
ATOM 674 C CA . TYR A 1 87 ? 9.053 -16.867 -17.286 1.00 95.38 87 TYR A CA 1
ATOM 675 C C . TYR A 1 87 ? 8.003 -16.713 -16.172 1.00 95.38 87 TYR A C 1
ATOM 677 O O . TYR A 1 87 ? 7.360 -17.685 -15.775 1.00 95.38 87 TYR A O 1
ATOM 685 N N . GLY A 1 88 ? 7.771 -15.483 -15.706 1.00 93.38 88 GLY A N 1
ATOM 686 C CA . GLY A 1 88 ? 6.759 -15.149 -14.695 1.00 93.38 88 GLY A CA 1
ATOM 687 C C . GLY A 1 88 ? 7.304 -15.033 -13.272 1.00 93.38 88 GLY A C 1
ATOM 688 O O . GLY A 1 88 ? 6.543 -14.791 -12.336 1.00 93.38 88 GLY A O 1
ATOM 689 N N . GLU A 1 89 ? 8.613 -15.164 -13.095 1.00 95.69 89 GLU A N 1
ATOM 690 C CA . GLU A 1 89 ? 9.311 -14.857 -11.857 1.00 95.69 89 GLU A CA 1
ATOM 691 C C . GLU A 1 89 ? 9.269 -13.359 -11.506 1.00 95.69 89 GLU A C 1
ATOM 693 O O . GLU A 1 89 ? 8.990 -12.486 -12.330 1.00 95.69 89 GLU A O 1
ATOM 698 N N . ASN A 1 90 ? 9.537 -13.075 -10.234 1.00 96.50 90 ASN A N 1
ATOM 699 C CA . ASN A 1 90 ? 9.675 -11.721 -9.717 1.00 96.50 90 ASN A CA 1
ATOM 700 C C . ASN A 1 90 ? 11.151 -11.343 -9.673 1.00 96.50 90 ASN A C 1
ATOM 702 O O . ASN A 1 90 ? 11.939 -12.044 -9.036 1.00 96.50 90 ASN A O 1
ATOM 706 N N . HIS A 1 91 ? 11.501 -10.205 -10.261 1.00 97.19 91 HIS A N 1
ATOM 707 C CA . HIS A 1 91 ? 12.865 -9.689 -10.249 1.00 97.19 91 HIS A CA 1
ATOM 708 C C . HIS A 1 91 ? 12.985 -8.563 -9.234 1.00 97.19 91 HIS A C 1
ATOM 710 O O . HIS A 1 91 ? 12.310 -7.541 -9.340 1.00 97.19 91 HIS A O 1
ATOM 716 N N . TRP A 1 92 ? 13.858 -8.755 -8.249 1.00 96.00 92 TRP A N 1
ATOM 717 C CA . TRP A 1 92 ? 14.257 -7.722 -7.298 1.00 96.00 92 TRP A CA 1
ATOM 718 C C . TRP A 1 92 ? 15.636 -7.224 -7.699 1.00 96.00 92 TRP A C 1
ATOM 720 O O . TRP A 1 92 ? 16.636 -7.916 -7.513 1.00 96.00 92 TRP A O 1
ATOM 730 N N . ILE A 1 93 ? 15.669 -6.048 -8.308 1.00 95.19 93 ILE A N 1
ATOM 731 C CA . ILE A 1 93 ? 16.853 -5.497 -8.956 1.00 95.19 93 ILE A CA 1
ATOM 732 C C . ILE A 1 93 ? 17.383 -4.396 -8.052 1.00 95.19 93 ILE A C 1
ATOM 734 O O . ILE A 1 93 ? 16.622 -3.523 -7.642 1.00 95.19 93 ILE A O 1
ATOM 738 N N . TYR A 1 94 ? 18.674 -4.433 -7.743 1.00 93.88 94 TYR A N 1
ATOM 739 C CA . TYR A 1 94 ? 19.343 -3.448 -6.900 1.00 93.88 94 TYR A CA 1
ATOM 740 C C . TYR A 1 94 ? 20.619 -2.965 -7.578 1.00 93.88 94 TYR A C 1
ATOM 742 O O . TYR A 1 94 ? 21.270 -3.731 -8.290 1.00 93.88 94 TYR A O 1
ATOM 750 N N . SER A 1 95 ? 20.997 -1.713 -7.322 1.00 89.44 95 SER A N 1
ATOM 751 C CA . SER A 1 95 ? 22.228 -1.125 -7.865 1.00 89.44 95 SER A CA 1
ATOM 752 C C . SER A 1 95 ? 23.499 -1.773 -7.300 1.00 89.44 95 SER A C 1
ATOM 754 O O . SER A 1 95 ? 24.557 -1.723 -7.924 1.00 89.44 95 SER A O 1
ATOM 756 N N . SER A 1 96 ? 23.406 -2.401 -6.123 1.00 90.31 96 SER A N 1
ATOM 757 C CA . SER A 1 96 ? 24.510 -3.116 -5.484 1.00 90.31 96 SER A CA 1
ATOM 758 C C . SER A 1 96 ? 24.023 -4.283 -4.614 1.00 90.31 96 SER A C 1
ATOM 760 O O . SER A 1 96 ? 22.862 -4.317 -4.202 1.00 90.31 96 SER A O 1
ATOM 762 N N . TYR A 1 97 ? 24.931 -5.211 -4.290 1.00 92.12 97 TYR A N 1
ATOM 763 C CA . TYR A 1 97 ? 24.695 -6.288 -3.314 1.00 92.12 97 TYR A CA 1
ATOM 764 C C . TYR A 1 97 ? 24.760 -5.817 -1.850 1.00 92.12 97 TYR A C 1
ATOM 766 O O . TYR A 1 97 ? 24.425 -6.583 -0.947 1.00 92.12 97 TYR A O 1
ATOM 774 N N . ASP A 1 98 ? 25.194 -4.578 -1.596 1.00 92.75 98 ASP A N 1
ATOM 775 C CA . ASP A 1 98 ? 25.188 -3.990 -0.258 1.00 92.75 98 ASP A CA 1
ATOM 776 C C . ASP A 1 98 ? 23.807 -3.379 0.018 1.00 92.75 98 ASP A C 1
ATOM 778 O O . ASP A 1 98 ? 23.543 -2.195 -0.205 1.00 92.75 98 ASP A O 1
ATOM 782 N N . HIS A 1 99 ? 22.879 -4.232 0.453 1.00 90.00 99 HIS A N 1
ATOM 783 C CA . HIS A 1 99 ? 21.500 -3.824 0.712 1.00 90.00 99 HIS A CA 1
ATOM 784 C C . HIS A 1 99 ? 21.379 -2.821 1.865 1.00 90.00 99 HIS A C 1
ATOM 786 O O . HIS A 1 99 ? 20.479 -1.979 1.826 1.00 90.00 99 HIS A O 1
ATOM 792 N N . ASP A 1 100 ? 22.286 -2.866 2.844 1.00 89.94 100 ASP A N 1
ATOM 793 C CA . ASP A 1 100 ? 22.306 -1.909 3.951 1.00 89.94 100 ASP A CA 1
ATOM 794 C C . ASP A 1 100 ? 22.709 -0.522 3.442 1.00 89.94 100 ASP A C 1
ATOM 796 O O . ASP A 1 100 ? 22.047 0.466 3.766 1.00 89.94 100 ASP A O 1
ATOM 800 N N . ALA A 1 101 ? 23.727 -0.441 2.577 1.00 89.00 101 ALA A N 1
ATOM 801 C CA . ALA A 1 101 ? 24.103 0.808 1.919 1.00 89.00 101 ALA A CA 1
ATOM 802 C C . ALA A 1 101 ? 22.985 1.338 1.008 1.00 89.00 101 ALA A C 1
ATOM 804 O O . ALA A 1 101 ? 22.673 2.530 1.062 1.00 89.00 101 ALA A O 1
ATOM 805 N N . ASN A 1 102 ? 22.331 0.468 0.227 1.00 86.19 102 ASN A N 1
ATOM 806 C CA . ASN A 1 102 ? 21.197 0.861 -0.617 1.00 86.19 102 ASN A CA 1
ATOM 807 C C . ASN A 1 102 ? 20.041 1.424 0.228 1.00 86.19 102 ASN A C 1
ATOM 809 O O . ASN A 1 102 ? 19.426 2.423 -0.141 1.00 86.19 102 ASN A O 1
ATOM 813 N N . PHE A 1 103 ? 19.745 0.808 1.377 1.00 83.19 103 PHE A N 1
ATOM 814 C CA . PHE A 1 103 ? 18.704 1.290 2.283 1.00 83.19 103 PHE A CA 1
ATOM 815 C C . PHE A 1 103 ? 19.099 2.612 2.956 1.00 83.19 103 PHE A C 1
ATOM 817 O O . PHE A 1 103 ? 18.286 3.535 3.020 1.00 83.19 103 PHE A O 1
ATOM 824 N N . ALA A 1 104 ? 20.348 2.734 3.417 1.00 84.94 104 ALA A N 1
ATOM 825 C CA . ALA A 1 104 ? 20.868 3.928 4.083 1.00 84.94 104 ALA A CA 1
ATOM 826 C C . ALA A 1 104 ? 20.961 5.149 3.153 1.00 84.94 104 ALA A C 1
ATOM 828 O O . ALA A 1 104 ? 20.740 6.275 3.598 1.00 84.94 104 ALA A O 1
ATOM 829 N N . ALA A 1 105 ? 21.241 4.937 1.865 1.00 83.06 105 ALA A N 1
ATOM 830 C CA . ALA A 1 105 ? 21.199 5.985 0.845 1.00 83.06 105 ALA A CA 1
ATOM 831 C C . ALA A 1 105 ? 19.770 6.517 0.591 1.00 83.06 105 ALA A C 1
ATOM 833 O O . ALA A 1 105 ? 19.599 7.611 0.048 1.00 83.06 105 ALA A O 1
ATOM 834 N N . GLY A 1 106 ? 18.751 5.801 1.078 1.00 77.25 106 GLY A N 1
ATOM 835 C CA . GLY A 1 106 ? 17.370 6.256 1.153 1.00 77.25 106 GLY A CA 1
ATOM 836 C C . GLY A 1 106 ? 16.581 6.060 -0.139 1.00 77.25 106 GLY A C 1
ATOM 837 O O . GLY A 1 106 ? 17.088 5.634 -1.168 1.00 77.25 106 GLY A O 1
ATOM 838 N N . GLN A 1 107 ? 15.286 6.375 -0.077 1.00 78.38 107 GLN A N 1
ATOM 839 C CA . GLN A 1 107 ? 14.346 6.161 -1.187 1.00 78.38 107 GLN A CA 1
ATOM 840 C C . GLN A 1 107 ? 13.968 7.451 -1.924 1.00 78.38 107 GLN A C 1
ATOM 842 O O . GLN A 1 107 ? 13.100 7.452 -2.790 1.00 78.38 107 GLN A O 1
ATOM 847 N N . ASN A 1 108 ? 14.635 8.559 -1.616 1.00 79.50 108 ASN A N 1
ATOM 848 C CA . ASN A 1 108 ? 14.393 9.839 -2.266 1.00 79.50 108 ASN A CA 1
ATOM 849 C C . ASN A 1 108 ? 15.169 9.914 -3.584 1.00 79.50 108 ASN A C 1
ATOM 851 O O . ASN A 1 108 ? 16.100 10.705 -3.680 1.00 79.50 108 ASN A O 1
ATOM 855 N N . TRP A 1 109 ? 14.840 9.071 -4.563 1.00 88.38 109 TRP A N 1
ATOM 856 C CA . TRP A 1 109 ? 15.436 9.110 -5.906 1.00 88.38 109 TRP A CA 1
ATOM 857 C C . TRP A 1 109 ? 14.577 9.892 -6.911 1.00 88.38 109 TRP A C 1
ATOM 859 O O . TRP A 1 109 ? 15.058 10.299 -7.963 1.00 88.38 109 TRP A O 1
ATOM 869 N N . VAL A 1 110 ? 13.312 10.163 -6.580 1.00 88.50 110 VAL A N 1
ATOM 870 C CA . VAL A 1 110 ? 12.415 10.955 -7.427 1.00 88.50 110 VAL A CA 1
ATOM 871 C C . VAL A 1 110 ? 12.839 12.426 -7.415 1.00 88.50 110 VAL A C 1
ATOM 873 O O . VAL A 1 110 ? 12.738 13.102 -6.390 1.00 88.50 110 VAL A O 1
ATOM 876 N N . GLY A 1 111 ? 13.272 12.931 -8.569 1.00 74.75 111 GLY A N 1
ATOM 877 C CA . GLY A 1 111 ? 13.732 14.306 -8.773 1.00 74.75 111 GLY A CA 1
ATOM 878 C C . GLY A 1 111 ? 14.952 14.358 -9.693 1.00 74.75 111 GLY A C 1
ATOM 879 O O . GLY A 1 111 ? 15.320 13.361 -10.313 1.00 74.75 111 GLY A O 1
ATOM 880 N N . GLU A 1 112 ? 15.591 15.522 -9.808 1.00 63.47 112 GLU A N 1
ATOM 881 C CA . GLU A 1 112 ? 16.741 15.675 -10.704 1.00 63.47 112 GLU A CA 1
ATOM 882 C C . GLU A 1 112 ? 17.996 14.962 -10.162 1.00 63.47 112 GLU A C 1
ATOM 884 O O . GLU A 1 112 ? 18.496 15.289 -9.085 1.00 63.47 112 GLU A O 1
ATOM 889 N N . LYS A 1 113 ? 18.544 14.045 -10.978 1.00 62.09 113 LYS A N 1
ATOM 890 C CA . LYS A 1 113 ? 19.887 13.432 -10.862 1.00 62.09 113 LYS A CA 1
ATOM 891 C C . LYS A 1 113 ? 20.123 12.509 -9.664 1.00 62.09 113 LYS A C 1
ATOM 893 O O . LYS A 1 113 ? 21.245 12.439 -9.162 1.00 62.09 113 LYS A O 1
ATOM 898 N N . LYS A 1 114 ? 19.102 11.786 -9.218 1.00 76.69 114 LYS A N 1
ATOM 899 C CA . LYS A 1 114 ? 19.274 10.744 -8.204 1.00 76.69 114 LYS A CA 1
ATOM 900 C C . LYS A 1 114 ? 19.060 9.369 -8.822 1.00 76.69 114 LYS A C 1
ATOM 902 O O . LYS A 1 114 ? 18.271 9.220 -9.747 1.00 76.69 114 LYS A O 1
ATOM 907 N N . GLU A 1 115 ? 19.816 8.390 -8.350 1.00 83.50 115 GLU A N 1
ATOM 908 C CA . GLU A 1 115 ? 19.821 7.045 -8.921 1.00 83.50 115 GLU A CA 1
ATOM 909 C C . GLU A 1 115 ? 18.783 6.158 -8.233 1.00 83.50 115 GLU A C 1
ATOM 911 O O . GLU A 1 115 ? 18.604 6.213 -7.015 1.00 83.50 115 GLU A O 1
ATOM 916 N N . ILE A 1 116 ? 18.110 5.317 -9.019 1.00 88.44 116 ILE A N 1
ATOM 917 C CA . ILE A 1 116 ? 17.264 4.251 -8.483 1.00 88.44 116 ILE A CA 1
ATOM 918 C C . ILE A 1 116 ? 18.179 3.203 -7.851 1.00 88.44 116 ILE A C 1
ATOM 920 O O . ILE A 1 116 ? 19.042 2.632 -8.513 1.00 88.44 116 ILE A O 1
ATOM 924 N N . LEU A 1 117 ? 17.973 2.939 -6.562 1.00 87.31 117 LEU A N 1
ATOM 925 C CA . LEU A 1 117 ? 18.773 1.967 -5.807 1.00 87.31 117 LEU A CA 1
ATOM 926 C C . LEU A 1 117 ? 18.173 0.563 -5.823 1.00 87.31 117 LEU A C 1
ATOM 928 O O . LEU A 1 117 ? 18.861 -0.420 -5.549 1.00 87.31 117 LEU A O 1
ATOM 932 N N . GLY A 1 118 ? 16.892 0.465 -6.168 1.00 92.19 118 GLY A N 1
ATOM 933 C CA . GLY A 1 118 ? 16.272 -0.800 -6.490 1.00 92.19 118 GLY A CA 1
ATOM 934 C C . GLY A 1 118 ? 14.858 -0.658 -7.028 1.00 92.19 118 GLY A C 1
ATOM 935 O O . GLY A 1 118 ? 14.143 0.300 -6.724 1.00 92.19 118 GLY A O 1
ATOM 936 N N . ALA A 1 119 ? 14.465 -1.642 -7.825 1.00 95.81 119 ALA A N 1
ATOM 937 C CA . ALA A 1 119 ? 13.138 -1.759 -8.398 1.00 95.81 119 ALA A CA 1
ATOM 938 C C . ALA A 1 119 ? 12.694 -3.222 -8.403 1.00 95.81 119 ALA A C 1
ATOM 940 O O . ALA A 1 119 ? 13.500 -4.150 -8.490 1.00 95.81 119 ALA A O 1
ATOM 941 N N . TYR A 1 120 ? 11.386 -3.411 -8.322 1.00 97.44 120 TYR A N 1
ATOM 942 C CA . TYR A 1 120 ? 10.743 -4.700 -8.511 1.00 97.44 120 TYR A CA 1
ATOM 943 C C . TYR A 1 120 ? 10.144 -4.753 -9.915 1.00 97.44 120 TYR A C 1
ATOM 945 O O . TYR A 1 120 ? 9.380 -3.859 -10.271 1.00 97.44 120 TYR A O 1
ATOM 953 N N . LEU A 1 121 ? 10.474 -5.786 -10.688 1.00 98.50 121 LEU A N 1
ATOM 954 C CA . LEU A 1 121 ? 9.919 -6.058 -12.014 1.00 98.50 121 LEU A CA 1
ATOM 955 C C . LEU A 1 121 ? 9.137 -7.378 -11.982 1.00 98.50 121 LEU A C 1
ATOM 957 O O . LEU A 1 121 ? 9.610 -8.397 -11.474 1.00 98.50 121 LEU A O 1
ATOM 961 N N . SER A 1 122 ? 7.923 -7.354 -12.523 1.00 98.00 122 SER A N 1
ATOM 962 C CA . SER A 1 122 ? 6.977 -8.471 -12.485 1.00 98.00 122 SER A CA 1
ATOM 963 C C . SER A 1 122 ? 6.187 -8.552 -13.784 1.00 98.00 122 SER A C 1
ATOM 965 O O . SER A 1 122 ? 5.940 -7.538 -14.430 1.00 98.00 122 SER A O 1
ATOM 967 N N . PHE A 1 123 ? 5.767 -9.766 -14.149 1.00 97.94 123 PHE A N 1
ATOM 968 C CA . PHE A 1 123 ? 5.008 -10.049 -15.370 1.00 97.94 123 PHE A CA 1
ATOM 969 C C . PHE A 1 123 ? 3.672 -10.727 -15.029 1.00 97.94 123 PHE A C 1
ATOM 971 O O . PHE A 1 123 ? 3.583 -11.958 -15.077 1.00 97.94 123 PHE A O 1
ATOM 978 N N . PRO A 1 124 ? 2.622 -9.972 -14.643 1.00 96.31 124 PRO A N 1
ATOM 979 C CA . PRO A 1 124 ? 1.340 -10.551 -14.234 1.00 96.31 124 PRO A CA 1
ATOM 980 C C . PRO A 1 124 ? 0.717 -11.464 -15.296 1.00 96.31 124 PRO A C 1
ATOM 982 O O . PRO A 1 124 ? 0.207 -12.531 -14.964 1.00 96.31 124 PRO A O 1
ATOM 985 N N . SER A 1 125 ? 0.820 -11.084 -16.573 1.00 97.19 125 SER A N 1
ATOM 986 C CA . SER A 1 125 ? 0.357 -11.897 -17.708 1.00 97.19 125 SER A CA 1
ATOM 987 C C . SER A 1 125 ? 0.969 -13.302 -17.753 1.00 97.19 125 SER A C 1
ATOM 989 O O . SER A 1 125 ? 0.257 -14.264 -18.011 1.00 97.19 125 SER A O 1
ATOM 991 N N . LEU A 1 126 ? 2.257 -13.463 -17.430 1.00 97.25 126 LEU A N 1
ATOM 992 C CA . LEU A 1 126 ? 2.925 -14.771 -17.439 1.00 97.25 126 LEU A CA 1
ATOM 993 C C . LEU A 1 126 ? 2.483 -15.684 -16.286 1.00 97.25 126 LEU A C 1
ATOM 995 O O . LEU A 1 126 ? 2.667 -16.896 -16.358 1.00 97.25 126 LEU A O 1
ATOM 999 N N . LYS A 1 127 ? 1.887 -15.110 -15.235 1.00 95.44 127 LYS A N 1
ATOM 1000 C CA . LYS A 1 127 ? 1.350 -15.829 -14.068 1.00 95.44 127 LYS A CA 1
ATOM 1001 C C . LYS A 1 127 ? -0.128 -16.187 -14.230 1.00 95.44 127 LYS A C 1
ATOM 1003 O O . LYS A 1 127 ? -0.687 -16.854 -13.364 1.00 95.44 127 LYS A O 1
ATOM 1008 N N . ASN A 1 128 ? -0.762 -15.725 -15.306 1.00 94.81 128 ASN A N 1
ATOM 1009 C CA . ASN A 1 128 ? -2.156 -15.993 -15.613 1.00 94.81 128 ASN A CA 1
ATOM 1010 C C . ASN A 1 128 ? -2.257 -16.834 -16.899 1.00 94.81 128 ASN A C 1
ATOM 1012 O O . ASN A 1 128 ? -2.078 -16.285 -17.986 1.00 94.81 128 ASN A O 1
ATOM 1016 N N . PRO A 1 129 ? -2.595 -18.134 -16.809 1.00 91.88 129 PRO A N 1
ATOM 1017 C CA . PRO A 1 129 ? -2.759 -18.997 -17.981 1.00 91.88 129 PRO A CA 1
ATOM 1018 C C . PRO A 1 129 ? -3.807 -18.510 -18.993 1.00 91.88 129 PRO A C 1
ATOM 1020 O O . PRO A 1 129 ? -3.758 -18.909 -20.152 1.00 91.88 129 PRO A O 1
ATOM 1023 N N . GLU A 1 130 ? -4.749 -17.662 -18.571 1.00 95.44 130 GLU A N 1
ATOM 1024 C CA . GLU A 1 130 ? -5.808 -17.113 -19.427 1.00 95.44 130 GLU A CA 1
ATOM 1025 C C . GLU A 1 130 ? -5.407 -15.808 -20.134 1.00 95.44 130 GLU A C 1
ATOM 1027 O O . GLU A 1 130 ? -6.181 -15.268 -20.926 1.00 95.44 130 GLU A O 1
ATOM 1032 N N . ALA A 1 131 ? -4.221 -15.259 -19.854 1.00 94.62 131 ALA A N 1
ATOM 1033 C CA . ALA A 1 131 ? -3.782 -14.012 -20.465 1.00 94.62 131 ALA A CA 1
ATOM 1034 C C . ALA A 1 131 ? -3.501 -14.191 -21.967 1.00 94.62 131 ALA A C 1
ATOM 1036 O O . ALA A 1 131 ? -2.686 -15.016 -22.372 1.00 94.62 131 ALA A O 1
ATOM 1037 N N . THR A 1 132 ? -4.141 -13.362 -22.795 1.00 94.25 132 THR A N 1
ATOM 1038 C CA . THR A 1 132 ? -3.928 -13.323 -24.255 1.00 94.25 132 THR A CA 1
ATOM 1039 C C . THR A 1 132 ? -3.004 -12.190 -24.701 1.00 94.25 132 THR A C 1
ATOM 1041 O O . THR A 1 132 ? -2.710 -12.067 -25.886 1.00 94.25 132 THR A O 1
ATOM 1044 N N . THR A 1 133 ? -2.596 -11.324 -23.774 1.00 95.75 133 THR A N 1
ATOM 1045 C CA . THR A 1 133 ? -1.699 -10.188 -24.005 1.00 95.75 133 THR A CA 1
ATOM 1046 C C . THR A 1 133 ? -0.643 -10.127 -22.910 1.00 95.75 133 THR A C 1
ATOM 1048 O O . THR A 1 133 ? -0.825 -10.674 -21.817 1.00 95.75 133 THR A O 1
ATOM 1051 N N . HIS A 1 134 ? 0.468 -9.455 -23.202 1.00 97.75 134 HIS A N 1
ATOM 1052 C CA . HIS A 1 134 ? 1.613 -9.388 -22.308 1.00 97.75 134 HIS A CA 1
ATOM 1053 C C . HIS A 1 134 ? 1.618 -8.085 -21.511 1.00 97.75 134 HIS A C 1
ATOM 1055 O O . HIS A 1 134 ? 1.451 -6.988 -22.044 1.00 97.75 134 HIS A O 1
ATOM 1061 N N . THR A 1 135 ? 1.808 -8.221 -20.205 1.00 98.19 135 THR A N 1
ATOM 1062 C CA . THR A 1 135 ? 1.872 -7.117 -19.249 1.00 98.19 135 THR A CA 1
ATOM 1063 C C . THR A 1 135 ? 3.058 -7.279 -18.319 1.00 98.19 135 THR A C 1
ATOM 1065 O O . THR A 1 135 ? 3.402 -8.402 -17.925 1.00 98.19 135 THR A O 1
ATOM 1068 N N . ALA A 1 136 ? 3.629 -6.140 -17.941 1.00 98.31 136 ALA A N 1
ATOM 1069 C CA . ALA A 1 136 ? 4.641 -6.027 -16.907 1.00 98.31 136 ALA A CA 1
ATOM 1070 C C . ALA A 1 136 ? 4.315 -4.869 -15.956 1.00 98.31 136 ALA A C 1
ATOM 1072 O O . ALA A 1 136 ? 3.535 -3.970 -16.271 1.00 98.31 136 ALA A O 1
ATOM 1073 N N . GLU A 1 137 ? 4.921 -4.895 -14.780 1.00 98.06 137 GLU A N 1
ATOM 1074 C CA . GLU A 1 137 ? 4.875 -3.804 -13.815 1.00 98.06 137 GLU A CA 1
ATOM 1075 C C . GLU A 1 137 ? 6.272 -3.564 -13.246 1.00 98.06 137 GLU A C 1
ATOM 1077 O O . GLU A 1 137 ? 7.000 -4.516 -12.951 1.00 98.06 137 GLU A O 1
ATOM 1082 N N . ILE A 1 138 ? 6.632 -2.292 -13.079 1.00 98.56 138 ILE A N 1
ATOM 1083 C CA . ILE A 1 138 ? 7.845 -1.880 -12.375 1.00 98.56 138 ILE A CA 1
ATOM 1084 C C . ILE A 1 138 ? 7.431 -1.068 -11.154 1.00 98.56 138 ILE A C 1
ATOM 1086 O O . ILE A 1 138 ? 6.757 -0.045 -11.282 1.00 98.56 138 ILE A O 1
ATOM 1090 N N . ILE A 1 139 ? 7.850 -1.499 -9.967 1.00 97.56 139 ILE A N 1
ATOM 1091 C CA . ILE A 1 139 ? 7.617 -0.783 -8.712 1.00 97.56 139 ILE A CA 1
ATOM 1092 C C . ILE A 1 139 ? 8.943 -0.213 -8.217 1.00 97.56 139 ILE A C 1
ATOM 1094 O O . ILE A 1 139 ? 9.884 -0.956 -7.938 1.00 97.56 139 ILE A O 1
ATOM 1098 N N . GLY A 1 140 ? 8.990 1.109 -8.068 1.00 95.50 140 GLY A N 1
ATOM 1099 C CA . GLY A 1 140 ? 10.080 1.819 -7.407 1.00 95.50 140 GLY A CA 1
ATOM 1100 C C . GLY A 1 140 ? 9.609 2.349 -6.057 1.00 95.50 140 GLY A C 1
ATOM 1101 O O . GLY A 1 140 ? 8.633 3.101 -5.988 1.00 95.50 140 GLY A O 1
ATOM 1102 N N . LEU A 1 141 ? 10.284 1.960 -4.974 1.00 93.31 141 LEU A N 1
ATOM 1103 C CA . LEU A 1 141 ? 9.976 2.492 -3.645 1.00 93.31 141 LEU A CA 1
ATOM 1104 C C . LEU A 1 141 ? 10.485 3.929 -3.527 1.00 93.31 141 LEU A C 1
ATOM 1106 O O . LEU A 1 141 ? 11.581 4.233 -3.987 1.00 93.31 141 LEU A O 1
ATOM 1110 N N . THR A 1 142 ? 9.682 4.805 -2.935 1.00 92.69 142 THR A N 1
ATOM 1111 C CA . THR A 1 142 ? 9.980 6.235 -2.777 1.00 92.69 142 THR A CA 1
ATOM 1112 C C . THR A 1 142 ? 9.342 6.769 -1.497 1.00 92.69 142 THR A C 1
ATOM 1114 O O . THR A 1 142 ? 8.575 6.080 -0.826 1.00 92.69 142 THR A O 1
ATOM 1117 N N . ASP A 1 143 ? 9.609 8.027 -1.171 1.00 90.12 143 ASP A N 1
ATOM 1118 C CA . ASP A 1 143 ? 8.830 8.788 -0.198 1.00 90.12 143 ASP A CA 1
ATOM 1119 C C . ASP A 1 143 ? 7.753 9.673 -0.865 1.00 90.12 143 ASP A C 1
ATOM 1121 O O . ASP A 1 143 ? 7.615 9.730 -2.093 1.00 90.12 143 ASP A O 1
ATOM 1125 N N . PHE A 1 144 ? 6.947 10.338 -0.031 1.00 92.56 144 PHE A N 1
ATOM 1126 C CA . PHE A 1 144 ? 5.884 11.250 -0.464 1.00 92.56 144 PHE A CA 1
ATOM 1127 C C . PHE A 1 144 ? 6.382 12.673 -0.765 1.00 92.56 144 PHE A C 1
ATOM 1129 O O . PHE A 1 144 ? 5.661 13.433 -1.412 1.00 92.56 144 PHE A O 1
ATOM 1136 N N . SER A 1 145 ? 7.589 13.040 -0.323 1.00 91.56 145 SER A N 1
ATOM 1137 C CA . SER A 1 145 ? 8.065 14.431 -0.297 1.00 91.56 145 SER A CA 1
ATOM 1138 C C . SER A 1 145 ? 8.101 15.053 -1.694 1.00 91.56 145 SER A C 1
ATOM 1140 O O . SER A 1 145 ? 7.579 16.149 -1.903 1.00 91.56 145 SER A O 1
ATOM 1142 N N . SER A 1 146 ? 8.572 14.301 -2.693 1.00 91.81 146 SER A N 1
ATOM 1143 C CA . SER A 1 146 ? 8.613 14.745 -4.092 1.00 91.81 146 SER A CA 1
ATOM 1144 C C . SER A 1 146 ? 7.229 14.946 -4.725 1.00 91.81 146 SER A C 1
ATOM 1146 O O . SER A 1 146 ? 7.140 15.465 -5.833 1.00 91.81 146 SER A O 1
ATOM 1148 N N . PHE A 1 147 ? 6.144 14.564 -4.044 1.00 94.69 147 PHE A N 1
ATOM 1149 C CA . PHE A 1 147 ? 4.766 14.684 -4.524 1.00 94.69 147 PHE A CA 1
ATOM 1150 C C . PHE A 1 147 ? 3.907 15.656 -3.700 1.00 94.69 147 PHE A C 1
ATOM 1152 O O . PHE A 1 147 ? 2.774 15.938 -4.099 1.00 94.69 147 PHE A O 1
ATOM 1159 N N . GLU A 1 148 ? 4.426 16.196 -2.591 1.00 94.12 148 GLU A N 1
ATOM 1160 C CA . GLU A 1 148 ? 3.684 17.060 -1.656 1.00 94.12 148 GLU A CA 1
ATOM 1161 C C . GLU A 1 148 ? 3.060 18.280 -2.332 1.00 94.12 148 GLU A C 1
ATOM 1163 O O . GLU A 1 148 ? 1.938 18.663 -2.004 1.00 94.12 148 GLU A O 1
ATOM 1168 N N . LYS A 1 149 ? 3.746 18.845 -3.334 1.00 95.31 149 LYS A N 1
ATOM 1169 C CA . LYS A 1 149 ? 3.270 19.995 -4.116 1.00 95.31 149 LYS A CA 1
ATOM 1170 C C . LYS A 1 149 ? 1.869 19.789 -4.704 1.00 95.31 149 LYS A C 1
ATOM 1172 O O . LYS A 1 149 ? 1.123 20.755 -4.844 1.00 95.31 149 LYS A O 1
ATOM 1177 N N . TRP A 1 150 ? 1.514 18.553 -5.051 1.00 96.44 150 TRP A N 1
ATOM 1178 C CA . TRP A 1 150 ? 0.215 18.229 -5.641 1.00 96.44 150 TRP A CA 1
ATOM 1179 C C . TRP A 1 150 ? -0.729 17.537 -4.654 1.00 96.44 150 TRP A C 1
ATOM 1181 O O . TRP A 1 150 ? -1.765 17.003 -5.066 1.00 96.44 150 TRP A O 1
ATOM 1191 N N . ASP A 1 151 ? -0.424 17.534 -3.357 1.00 94.81 151 ASP A N 1
ATOM 1192 C CA . ASP A 1 151 ? -1.355 17.020 -2.363 1.00 94.81 151 ASP A CA 1
ATOM 1193 C C . ASP A 1 151 ? -2.646 17.858 -2.323 1.00 94.81 151 ASP A C 1
ATOM 1195 O O . ASP A 1 151 ? -2.635 19.080 -2.442 1.00 94.81 151 ASP A O 1
ATOM 1199 N N . GLY A 1 152 ? -3.794 17.189 -2.218 1.00 89.75 152 GLY A N 1
ATOM 1200 C CA . GLY A 1 152 ? -5.115 17.829 -2.286 1.00 89.75 152 GLY A CA 1
ATOM 1201 C C . GLY A 1 152 ? -5.594 18.218 -3.694 1.00 89.75 152 GLY A C 1
ATOM 1202 O O . GLY A 1 152 ? -6.754 18.599 -3.854 1.00 89.75 152 GLY A O 1
ATOM 1203 N N . THR A 1 153 ? -4.765 18.073 -4.732 1.00 93.25 153 THR A N 1
ATOM 1204 C CA . THR A 1 153 ? -5.207 18.262 -6.124 1.00 93.25 153 THR A CA 1
ATOM 1205 C C . THR A 1 153 ? -6.125 17.126 -6.589 1.00 93.25 153 THR A C 1
ATOM 1207 O O . THR A 1 153 ? -6.074 15.991 -6.101 1.00 93.25 153 THR A O 1
ATOM 1210 N N . SER A 1 154 ? -6.981 17.420 -7.570 1.00 88.81 154 SER A N 1
ATOM 1211 C CA . SER A 1 154 ? -7.922 16.436 -8.115 1.00 88.81 154 SER A CA 1
ATOM 1212 C C . SER A 1 154 ? -7.236 15.442 -9.055 1.00 88.81 154 SER A C 1
ATOM 1214 O O . SER A 1 154 ? -6.331 15.791 -9.815 1.00 88.81 154 SER A O 1
ATOM 1216 N N . TRP A 1 155 ? -7.705 14.191 -9.041 1.00 88.50 155 TRP A N 1
ATOM 1217 C CA . TRP A 1 155 ? -7.251 13.166 -9.982 1.00 88.50 155 TRP A CA 1
ATOM 1218 C C . TRP A 1 155 ? -7.440 13.636 -11.435 1.00 88.50 155 TRP A C 1
ATOM 1220 O O . TRP A 1 155 ? -8.447 14.266 -11.763 1.00 88.50 155 TRP A O 1
ATOM 1230 N N . LYS A 1 156 ? -6.436 13.369 -12.283 1.00 88.00 156 LYS A N 1
ATOM 1231 C CA . LYS A 1 156 ? -6.323 13.851 -13.677 1.00 88.00 156 LYS A CA 1
ATOM 1232 C C . LYS A 1 156 ? -6.308 15.380 -13.861 1.00 88.00 156 LYS A C 1
ATOM 1234 O O . LYS A 1 156 ? -6.478 15.857 -14.977 1.00 88.00 156 LYS A O 1
ATOM 1239 N N . LYS A 1 157 ? -6.111 16.165 -12.795 1.00 91.12 157 LYS A N 1
ATOM 1240 C CA . LYS A 1 157 ? -6.084 17.640 -12.838 1.00 91.12 157 LYS A CA 1
ATOM 1241 C C . LYS A 1 157 ? -4.949 18.203 -11.976 1.00 91.12 157 LYS A C 1
ATOM 1243 O O . LYS A 1 157 ? -5.197 18.975 -11.051 1.00 91.12 157 LYS A O 1
ATOM 1248 N N . ARG A 1 158 ? -3.713 17.768 -12.250 1.00 93.94 158 ARG A N 1
ATOM 1249 C CA . ARG A 1 158 ? -2.514 18.141 -11.471 1.00 93.94 158 ARG A CA 1
ATOM 1250 C C . ARG A 1 158 ? -1.554 19.092 -12.187 1.00 93.94 158 ARG A C 1
ATOM 1252 O O . ARG A 1 158 ? -0.665 19.615 -11.534 1.00 93.94 158 ARG A O 1
ATOM 1259 N N . GLY A 1 159 ? -1.799 19.373 -13.466 1.00 95.69 159 GLY A N 1
ATOM 1260 C CA . GLY A 1 159 ? -0.989 20.289 -14.270 1.00 95.69 159 GLY A CA 1
ATOM 1261 C C . GLY A 1 159 ? 0.145 19.592 -15.019 1.00 95.69 159 GLY A C 1
ATOM 1262 O O . GLY A 1 159 ? 0.469 18.434 -14.757 1.00 95.69 159 GLY A O 1
ATOM 1263 N N . ASP A 1 160 ? 0.724 20.317 -15.973 1.00 96.31 160 ASP A N 1
ATOM 1264 C CA . ASP A 1 160 ? 1.747 19.796 -16.886 1.00 96.31 160 ASP A CA 1
ATOM 1265 C C . ASP A 1 160 ? 3.065 19.478 -16.171 1.00 96.31 160 ASP A C 1
ATOM 1267 O O . ASP A 1 160 ? 3.802 18.594 -16.591 1.00 96.31 160 ASP A O 1
ATOM 1271 N N . ASP A 1 161 ? 3.355 20.166 -15.068 1.00 95.44 161 ASP A N 1
ATOM 1272 C CA . ASP A 1 161 ? 4.540 19.921 -14.247 1.00 95.44 161 ASP A CA 1
ATOM 1273 C C . ASP A 1 161 ? 4.508 18.543 -13.564 1.00 95.44 161 ASP A C 1
ATOM 1275 O O . ASP A 1 161 ? 5.538 17.881 -13.457 1.00 95.44 161 ASP A O 1
ATOM 1279 N N . TYR A 1 162 ? 3.327 18.077 -13.151 1.00 96.50 162 TYR A N 1
ATOM 1280 C CA . TYR A 1 162 ? 3.135 16.722 -12.633 1.00 96.50 162 TYR A CA 1
ATOM 1281 C C . TYR A 1 162 ? 3.319 15.662 -13.721 1.00 96.50 162 TYR A C 1
ATOM 1283 O O . TYR A 1 162 ? 3.949 14.634 -13.477 1.00 96.50 162 TYR A O 1
ATOM 1291 N N . GLU A 1 163 ? 2.785 15.900 -14.920 1.00 96.19 163 GLU A N 1
ATOM 1292 C CA . GLU A 1 163 ? 2.953 14.963 -16.035 1.00 96.19 163 GLU A CA 1
ATOM 1293 C C . GLU A 1 163 ? 4.414 14.915 -16.508 1.00 96.19 163 GLU A C 1
ATOM 1295 O O . GLU A 1 163 ? 4.929 13.832 -16.769 1.00 96.19 163 GLU A O 1
ATOM 1300 N N . GLN A 1 164 ? 5.133 16.044 -16.495 1.00 95.69 164 GLN A N 1
ATOM 1301 C CA . GLN A 1 164 ? 6.581 16.073 -16.736 1.00 95.69 164 GLN A CA 1
ATOM 1302 C C . GLN A 1 164 ? 7.355 15.269 -15.685 1.00 95.69 164 GLN A C 1
ATOM 1304 O O . GLN A 1 164 ? 8.234 14.489 -16.046 1.00 95.69 164 GLN A O 1
ATOM 1309 N N . LEU A 1 165 ? 7.018 15.403 -14.396 1.00 95.44 165 LEU A N 1
ATOM 1310 C CA . LEU A 1 165 ? 7.629 14.586 -13.344 1.00 95.44 165 LEU A CA 1
ATOM 1311 C C . LEU A 1 165 ? 7.363 13.090 -13.577 1.00 95.44 165 LEU A C 1
ATOM 1313 O O . LEU A 1 165 ? 8.266 12.270 -13.424 1.00 95.44 165 LEU A O 1
ATOM 1317 N N . LYS A 1 166 ? 6.139 12.718 -13.964 1.00 96.75 166 LYS A N 1
ATOM 1318 C CA . LYS A 1 166 ? 5.807 11.323 -14.277 1.00 96.75 166 LYS A CA 1
ATOM 1319 C C . LYS A 1 166 ? 6.602 10.789 -15.466 1.00 96.75 166 LYS A C 1
ATOM 1321 O O . LYS A 1 166 ? 7.068 9.654 -15.405 1.00 96.75 166 LYS A O 1
ATOM 1326 N N . GLU A 1 167 ? 6.786 11.590 -16.509 1.00 96.44 167 GLU A N 1
ATOM 1327 C CA . GLU A 1 167 ? 7.612 11.223 -17.663 1.00 96.44 167 GLU A CA 1
ATOM 1328 C C . GLU A 1 167 ? 9.074 11.003 -17.245 1.00 96.44 167 GLU A C 1
ATOM 1330 O O . GLU A 1 167 ? 9.677 9.981 -17.567 1.00 96.44 167 GLU A O 1
ATOM 1335 N N . GLN A 1 168 ? 9.624 11.904 -16.424 1.00 95.50 168 GLN A N 1
ATOM 1336 C CA . GLN A 1 168 ? 10.979 11.768 -15.879 1.00 95.50 168 GLN A CA 1
ATOM 1337 C C . GLN A 1 168 ? 11.149 10.485 -15.058 1.00 95.50 168 GLN A C 1
ATOM 1339 O O . GLN A 1 168 ? 12.140 9.776 -15.227 1.00 95.50 168 GLN A O 1
ATOM 1344 N N . ILE A 1 169 ? 10.197 10.177 -14.174 1.00 96.31 169 ILE A N 1
ATOM 1345 C CA . ILE A 1 169 ? 10.208 8.950 -13.365 1.00 96.31 169 ILE A CA 1
ATOM 1346 C C . ILE A 1 169 ? 10.124 7.713 -14.266 1.00 96.31 169 ILE A C 1
ATOM 1348 O O . ILE A 1 169 ? 10.859 6.749 -14.057 1.00 96.31 169 ILE A O 1
ATOM 1352 N N . THR A 1 170 ? 9.248 7.751 -15.272 1.00 97.50 170 THR A N 1
ATOM 1353 C CA . THR A 1 170 ? 9.071 6.665 -16.242 1.00 97.50 170 THR A CA 1
ATOM 1354 C C . THR A 1 170 ? 10.389 6.371 -16.947 1.00 97.50 170 THR A C 1
ATOM 1356 O O . THR A 1 170 ? 10.866 5.240 -16.895 1.00 97.50 170 THR A O 1
ATOM 1359 N N . GLN A 1 171 ? 11.047 7.392 -17.504 1.00 96.12 171 GLN A N 1
ATOM 1360 C CA . GLN A 1 171 ? 12.320 7.204 -18.193 1.00 96.12 171 GLN A CA 1
ATOM 1361 C C . GLN A 1 171 ? 13.434 6.714 -17.256 1.00 96.12 171 GLN A C 1
ATOM 1363 O O . GLN A 1 171 ? 14.249 5.889 -17.663 1.00 96.12 171 GLN A O 1
ATOM 1368 N N . GLN A 1 172 ? 13.474 7.179 -16.002 1.00 95.19 172 GLN A N 1
ATOM 1369 C CA . GLN A 1 172 ? 14.436 6.679 -15.014 1.00 95.19 172 GLN A CA 1
ATOM 1370 C C . GLN A 1 172 ? 14.237 5.186 -14.733 1.00 95.19 172 GLN A C 1
ATOM 1372 O O . GLN A 1 172 ? 15.212 4.437 -14.764 1.00 95.19 172 GLN A O 1
ATOM 1377 N N . LEU A 1 173 ? 12.993 4.743 -14.515 1.00 97.06 173 LEU A N 1
ATOM 1378 C CA . LEU A 1 173 ? 12.679 3.328 -14.289 1.00 97.06 173 LEU A CA 1
ATOM 1379 C C . LEU A 1 173 ? 13.048 2.473 -15.504 1.00 97.06 173 LEU A C 1
ATOM 1381 O O . LEU A 1 173 ? 13.681 1.436 -15.336 1.00 97.06 173 LEU A O 1
ATOM 1385 N N . LEU A 1 174 ? 12.711 2.918 -16.717 1.00 97.38 174 LEU A N 1
ATOM 1386 C CA . LEU A 1 174 ? 13.055 2.190 -17.940 1.00 97.38 174 LEU A CA 1
ATOM 1387 C C . LEU A 1 174 ? 14.565 2.084 -18.140 1.00 97.38 174 LEU A C 1
ATOM 1389 O O . LEU A 1 174 ? 15.057 0.992 -18.393 1.00 97.38 174 LEU A O 1
ATOM 1393 N N . ASN A 1 175 ? 15.305 3.182 -17.963 1.00 95.75 175 ASN A N 1
ATOM 1394 C CA . ASN A 1 175 ? 16.767 3.171 -18.058 1.00 95.75 175 ASN A CA 1
ATOM 1395 C C . ASN A 1 175 ? 17.392 2.236 -17.018 1.00 95.75 175 ASN A C 1
ATOM 1397 O O . ASN A 1 175 ? 18.357 1.535 -17.320 1.00 95.75 175 ASN A O 1
ATOM 1401 N N . PHE A 1 176 ? 16.844 2.220 -15.799 1.00 95.56 176 PHE A N 1
ATOM 1402 C CA . PHE A 1 176 ? 17.301 1.316 -14.752 1.00 95.56 176 PHE A CA 1
ATOM 1403 C C . PHE A 1 176 ? 17.079 -0.142 -15.169 1.00 95.56 176 PHE A C 1
ATOM 1405 O O . PHE A 1 176 ? 18.034 -0.914 -15.176 1.00 95.56 176 PHE A O 1
ATOM 1412 N N . ILE A 1 177 ? 15.871 -0.507 -15.611 1.00 97.56 177 ILE A N 1
ATOM 1413 C CA . ILE A 1 177 ? 15.576 -1.874 -16.066 1.00 97.56 177 ILE A CA 1
ATOM 1414 C C . ILE A 1 177 ? 16.416 -2.261 -17.287 1.00 97.56 177 ILE A C 1
ATOM 1416 O O . ILE A 1 177 ? 17.012 -3.333 -17.269 1.00 97.56 177 ILE A O 1
ATOM 1420 N N . ASP A 1 178 ? 16.550 -1.398 -18.295 1.00 97.12 178 ASP A N 1
ATOM 1421 C CA . ASP A 1 178 ? 17.345 -1.669 -19.502 1.00 97.12 178 ASP A CA 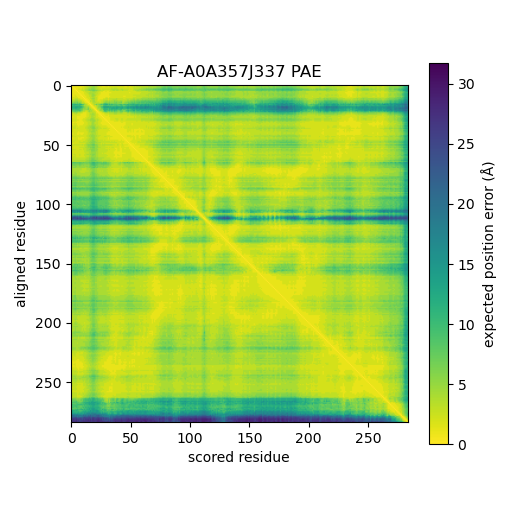1
ATOM 1422 C C . ASP A 1 178 ? 18.832 -1.883 -19.204 1.00 97.12 178 ASP A C 1
ATOM 1424 O O . ASP A 1 178 ? 19.500 -2.635 -19.913 1.00 97.12 178 ASP A O 1
ATOM 1428 N N . SER A 1 179 ? 19.368 -1.260 -18.148 1.00 95.81 179 SER A N 1
ATOM 1429 C CA . SER A 1 179 ? 20.764 -1.485 -17.753 1.00 95.81 179 SER A CA 1
ATOM 1430 C C . SER A 1 179 ? 21.013 -2.913 -17.242 1.00 95.81 179 SER A C 1
ATOM 1432 O O . SER A 1 179 ? 22.132 -3.415 -17.348 1.00 95.81 179 SER A O 1
ATOM 1434 N N . HIS A 1 180 ? 19.964 -3.587 -16.757 1.00 95.31 180 HIS A N 1
ATOM 1435 C CA . HIS A 1 180 ? 19.992 -4.983 -16.314 1.00 95.31 180 HIS A CA 1
ATOM 1436 C C . HIS A 1 180 ? 19.431 -5.962 -17.360 1.00 95.31 180 HIS A C 1
ATOM 1438 O O . HIS A 1 180 ? 19.917 -7.087 -17.461 1.00 95.31 180 HIS A O 1
ATOM 1444 N N . TYR A 1 181 ? 18.450 -5.534 -18.158 1.00 96.50 181 TYR A N 1
ATOM 1445 C CA . TYR A 1 181 ? 17.783 -6.323 -19.197 1.00 96.50 181 TYR A CA 1
ATOM 1446 C C . TYR A 1 181 ? 17.755 -5.537 -20.516 1.00 96.50 181 TYR A C 1
ATOM 1448 O O . TYR A 1 181 ? 16.728 -4.951 -20.871 1.00 96.50 181 TYR A O 1
ATOM 1456 N N . PRO A 1 182 ? 18.881 -5.493 -21.254 1.00 97.12 182 PRO A N 1
ATOM 1457 C CA . PRO A 1 182 ? 18.985 -4.699 -22.471 1.00 97.12 182 PRO A CA 1
ATOM 1458 C C . PRO A 1 182 ? 17.906 -5.049 -23.498 1.00 97.12 182 PRO A C 1
ATOM 1460 O O . PRO A 1 182 ? 17.733 -6.211 -23.861 1.00 97.12 182 PRO A O 1
ATOM 1463 N N . GLY A 1 183 ? 17.212 -4.024 -23.996 1.00 96.31 183 GLY A N 1
ATOM 1464 C CA . GLY A 1 183 ? 16.136 -4.172 -24.979 1.00 96.31 183 GLY A CA 1
ATOM 1465 C C . GLY A 1 183 ? 14.739 -4.319 -24.374 1.00 96.31 183 GLY A C 1
ATOM 1466 O O . GLY A 1 183 ? 13.773 -4.332 -25.133 1.00 96.31 183 GLY A O 1
ATOM 1467 N N . PHE A 1 184 ? 14.600 -4.358 -23.044 1.00 98.12 184 PHE A N 1
ATOM 1468 C CA . PHE A 1 184 ? 13.295 -4.426 -22.385 1.00 98.12 184 PHE A CA 1
ATOM 1469 C C . PHE A 1 184 ? 12.366 -3.286 -22.815 1.00 98.12 184 PHE A C 1
ATOM 1471 O O . PHE A 1 184 ? 11.237 -3.543 -23.236 1.00 98.12 184 PHE A O 1
ATOM 1478 N N . SER A 1 185 ? 12.837 -2.037 -22.792 1.00 97.75 185 SER A N 1
ATOM 1479 C CA . SER A 1 185 ? 12.019 -0.876 -23.159 1.00 97.75 185 SER A CA 1
ATOM 1480 C C . SER A 1 185 ? 11.500 -0.917 -24.602 1.00 97.75 185 SER A C 1
ATOM 1482 O O . SER A 1 185 ? 10.415 -0.405 -24.883 1.00 97.75 185 SER A O 1
ATOM 1484 N N . ALA A 1 186 ? 12.216 -1.585 -25.513 1.00 97.56 186 ALA A N 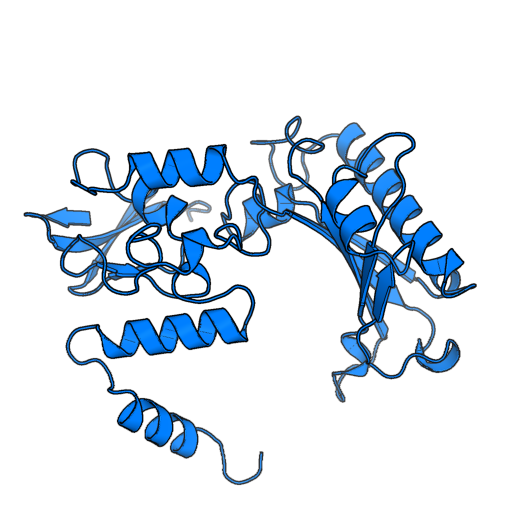1
ATOM 1485 C CA . ALA A 1 186 ? 11.810 -1.720 -26.909 1.00 97.56 186 ALA A CA 1
ATOM 1486 C C . ALA A 1 186 ? 10.544 -2.578 -27.077 1.00 97.56 186 ALA A C 1
ATOM 1488 O O . ALA A 1 186 ? 9.782 -2.353 -28.020 1.00 97.56 186 ALA A O 1
ATOM 1489 N N . THR A 1 187 ? 10.279 -3.493 -26.138 1.00 97.44 187 THR A N 1
ATOM 1490 C CA . THR A 1 187 ? 9.112 -4.397 -26.149 1.00 97.44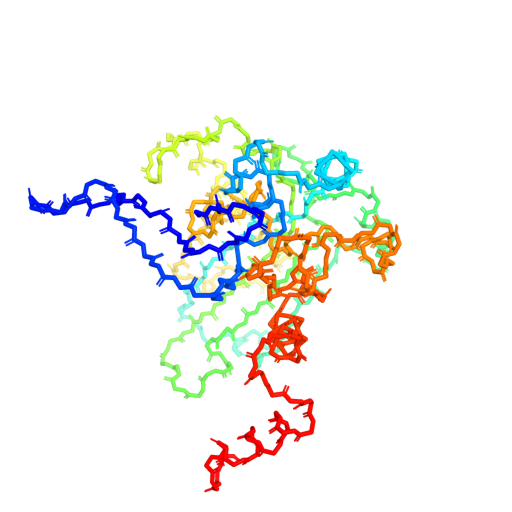 187 THR A CA 1
ATOM 1491 C C . THR A 1 187 ? 7.806 -3.722 -25.732 1.00 97.44 187 THR A C 1
ATOM 1493 O O . THR A 1 187 ? 6.728 -4.301 -25.872 1.00 97.44 187 THR A O 1
ATOM 1496 N N . ILE A 1 188 ? 7.878 -2.494 -25.219 1.00 98.12 188 ILE A N 1
ATOM 1497 C CA . ILE A 1 188 ? 6.739 -1.791 -24.633 1.00 98.12 188 ILE A CA 1
ATOM 1498 C C . ILE A 1 188 ? 5.876 -1.162 -25.737 1.00 98.12 188 ILE A C 1
ATOM 1500 O O . ILE A 1 188 ? 6.384 -0.640 -26.734 1.00 98.12 188 ILE A O 1
ATOM 1504 N N . ASP A 1 189 ? 4.559 -1.224 -25.551 1.00 97.94 189 ASP A N 1
ATOM 1505 C CA . ASP A 1 189 ? 3.539 -0.598 -26.406 1.00 97.94 189 ASP A CA 1
ATOM 1506 C C . ASP A 1 189 ? 2.717 0.454 -25.650 1.00 97.94 189 ASP A C 1
ATOM 1508 O O . ASP A 1 189 ? 2.324 1.480 -26.202 1.00 97.94 189 ASP A O 1
ATOM 1512 N N . TYR A 1 190 ? 2.494 0.233 -24.352 1.00 98.25 190 TYR A N 1
ATOM 1513 C CA . TYR A 1 190 ? 1.713 1.128 -23.505 1.00 98.25 190 TYR A CA 1
ATOM 1514 C C . TYR A 1 190 ? 2.350 1.307 -22.133 1.00 98.25 190 TYR A C 1
ATOM 1516 O O . TYR A 1 190 ? 2.898 0.358 -21.573 1.00 98.25 190 TYR A O 1
ATOM 1524 N N . MET A 1 191 ? 2.227 2.514 -21.575 1.00 98.31 191 MET A N 1
ATOM 1525 C CA . MET A 1 191 ? 2.759 2.871 -20.263 1.00 98.31 191 MET A CA 1
ATOM 1526 C C . MET A 1 191 ? 1.793 3.763 -19.489 1.00 98.31 191 MET A C 1
ATOM 1528 O O . MET A 1 191 ? 1.300 4.761 -20.015 1.00 98.31 191 MET A O 1
ATOM 1532 N N . GLU A 1 192 ? 1.588 3.455 -18.211 1.00 97.88 192 GLU A N 1
ATOM 1533 C CA . GLU A 1 192 ? 0.917 4.349 -17.270 1.00 97.88 192 GLU A CA 1
ATOM 1534 C C . GLU A 1 192 ? 1.634 4.338 -15.920 1.00 97.88 192 GLU A C 1
ATOM 1536 O O . GLU A 1 192 ? 1.785 3.298 -15.285 1.00 97.88 192 GLU A O 1
ATOM 1541 N N . LEU A 1 193 ? 2.054 5.514 -15.451 1.00 98.00 193 LEU A N 1
ATOM 1542 C CA . LEU A 1 193 ? 2.673 5.661 -14.138 1.00 98.00 193 LEU A CA 1
ATOM 1543 C C . LEU A 1 193 ? 1.639 6.080 -13.087 1.00 98.00 193 LEU A C 1
ATOM 1545 O O . LEU A 1 193 ? 0.993 7.125 -13.201 1.00 98.00 193 LEU A O 1
ATOM 1549 N N . SER A 1 194 ? 1.550 5.313 -12.006 1.00 97.12 194 SER A N 1
ATOM 1550 C CA . SER A 1 194 ? 0.903 5.737 -10.765 1.00 97.12 194 SER A CA 1
ATOM 1551 C C . SER A 1 194 ? 1.927 6.240 -9.751 1.00 97.12 194 SER A C 1
ATOM 1553 O O . SER A 1 194 ? 3.077 5.804 -9.732 1.00 97.12 194 SER A O 1
ATOM 1555 N N . THR A 1 195 ? 1.502 7.175 -8.902 1.00 97.06 195 THR A N 1
ATOM 1556 C CA . THR A 1 195 ? 2.359 7.780 -7.874 1.00 97.06 195 THR A CA 1
ATOM 1557 C C . THR A 1 195 ? 1.723 7.645 -6.487 1.00 97.06 195 THR A C 1
ATOM 1559 O O . THR A 1 195 ? 0.552 7.254 -6.391 1.00 97.06 195 THR A O 1
ATOM 1562 N N . PRO A 1 196 ? 2.412 8.032 -5.397 1.00 96.44 196 PRO A N 1
ATOM 1563 C CA . PRO A 1 196 ? 1.827 8.023 -4.054 1.00 96.44 196 PRO A CA 1
ATOM 1564 C C . PRO A 1 196 ? 0.498 8.795 -3.951 1.00 96.44 196 PRO A C 1
ATOM 1566 O O . PRO A 1 196 ? -0.390 8.429 -3.183 1.00 96.44 196 PRO A O 1
ATOM 1569 N N . LEU A 1 197 ? 0.296 9.823 -4.784 1.00 97.00 197 LEU A N 1
ATOM 1570 C CA . LEU A 1 197 ? -0.975 10.550 -4.873 1.00 97.00 197 LEU A CA 1
ATOM 1571 C C . LEU A 1 197 ? -2.116 9.684 -5.423 1.00 97.00 197 LEU A C 1
ATOM 1573 O O . LEU A 1 197 ? -3.264 9.873 -5.024 1.00 97.00 197 LEU A O 1
ATOM 1577 N N . SER A 1 198 ? -1.824 8.746 -6.327 1.00 95.38 198 SER A N 1
ATOM 1578 C CA . SER A 1 198 ? -2.798 7.764 -6.815 1.00 95.38 198 SER A CA 1
ATOM 1579 C C . SER A 1 198 ? -3.207 6.818 -5.689 1.00 95.38 198 SER A C 1
ATOM 1581 O O . SER A 1 198 ? -4.400 6.670 -5.430 1.00 95.38 198 SER A O 1
ATOM 1583 N N . VAL A 1 199 ? -2.237 6.255 -4.958 1.00 94.94 199 VAL A N 1
ATOM 1584 C CA . VAL A 1 199 ? -2.504 5.364 -3.814 1.00 94.94 199 VAL A CA 1
ATOM 1585 C C . VAL A 1 199 ? -3.340 6.089 -2.760 1.00 94.94 199 VAL A C 1
ATOM 1587 O O . VAL A 1 199 ? -4.405 5.602 -2.375 1.00 94.94 199 VAL A O 1
ATOM 1590 N N . LYS A 1 200 ? -2.928 7.298 -2.363 1.00 94.44 200 LYS A N 1
ATOM 1591 C CA . LYS A 1 200 ? -3.663 8.139 -1.410 1.00 94.44 200 LYS A CA 1
ATOM 1592 C C . LYS A 1 200 ? -5.097 8.419 -1.870 1.00 94.44 200 LYS A C 1
ATOM 1594 O O . LYS A 1 200 ? -6.015 8.359 -1.057 1.00 94.44 200 LYS A O 1
ATOM 1599 N N . HIS A 1 201 ? -5.297 8.708 -3.157 1.00 92.81 201 HIS A N 1
ATOM 1600 C CA . HIS A 1 201 ? -6.616 9.005 -3.718 1.00 92.81 201 HIS A CA 1
ATOM 1601 C C . HIS A 1 201 ? -7.549 7.787 -3.712 1.00 92.81 201 HIS A C 1
ATOM 1603 O O . HIS A 1 201 ? -8.680 7.898 -3.247 1.00 92.81 201 HIS A O 1
ATOM 1609 N N . PHE A 1 202 ? -7.084 6.636 -4.206 1.00 91.56 202 PHE A N 1
ATOM 1610 C CA . PHE A 1 202 ? -7.943 5.464 -4.409 1.00 91.56 202 PHE A CA 1
ATOM 1611 C C . PHE A 1 202 ? -8.151 4.620 -3.156 1.00 91.56 202 PHE A C 1
ATOM 1613 O O . PHE A 1 202 ? -9.199 4.000 -3.005 1.00 91.56 202 PHE A O 1
ATOM 1620 N N . THR A 1 203 ? -7.172 4.590 -2.255 1.00 91.00 203 THR A N 1
ATOM 1621 C CA . THR A 1 203 ? -7.206 3.699 -1.083 1.00 91.00 203 THR A CA 1
ATOM 1622 C C . THR A 1 203 ? -7.307 4.451 0.240 1.00 91.00 203 THR A C 1
ATOM 1624 O O . THR A 1 203 ? -7.600 3.855 1.271 1.00 91.00 203 THR A O 1
ATOM 1627 N N . GLY A 1 204 ? -7.071 5.767 0.236 1.00 90.38 204 GLY A N 1
ATOM 1628 C CA . GLY A 1 204 ? -7.086 6.584 1.446 1.00 90.38 204 GLY A CA 1
ATOM 1629 C C . GLY A 1 204 ? -5.864 6.410 2.351 1.00 90.38 204 GLY A C 1
ATOM 1630 O O . GLY A 1 204 ? -5.856 7.006 3.431 1.00 90.38 204 GLY A O 1
ATOM 1631 N N . HIS A 1 205 ? -4.845 5.647 1.933 1.00 92.88 205 HIS A N 1
ATOM 1632 C CA . HIS A 1 205 ? -3.634 5.448 2.728 1.00 92.88 205 HIS A CA 1
ATOM 1633 C C . HIS A 1 205 ? -2.877 6.774 2.935 1.00 92.88 205 HIS A C 1
ATOM 1635 O O . HIS A 1 205 ? -2.629 7.507 1.966 1.00 92.88 205 HIS A O 1
ATOM 1641 N N . PRO A 1 206 ? -2.501 7.107 4.186 1.00 91.50 206 PRO A N 1
ATOM 1642 C CA . PRO A 1 206 ? -1.721 8.299 4.499 1.00 91.50 206 PRO A CA 1
ATOM 1643 C C . PRO A 1 206 ? -0.445 8.367 3.660 1.00 91.50 206 PRO A C 1
ATOM 1645 O O . PRO A 1 206 ? 0.267 7.374 3.541 1.00 91.50 206 PRO A O 1
ATOM 1648 N N . GLN A 1 207 ? -0.184 9.532 3.055 1.00 92.88 207 GLN A N 1
ATOM 1649 C CA . GLN A 1 207 ? 1.002 9.778 2.217 1.00 92.88 207 GLN A CA 1
ATOM 1650 C C . GLN A 1 207 ? 1.209 8.743 1.086 1.00 92.88 207 GLN A C 1
ATOM 1652 O O . GLN A 1 207 ? 2.311 8.590 0.571 1.00 92.88 207 GLN A O 1
ATOM 1657 N N . GLY A 1 208 ? 0.150 8.034 0.675 1.00 93.12 208 GLY A N 1
ATOM 1658 C CA . GLY A 1 208 ? 0.246 7.006 -0.359 1.00 93.12 208 GLY A CA 1
ATOM 1659 C C . GLY A 1 208 ? 1.066 5.787 0.056 1.00 93.12 208 GLY A C 1
ATOM 1660 O O . GLY A 1 208 ? 1.693 5.171 -0.806 1.00 93.12 208 GLY A O 1
ATOM 1661 N N . SER A 1 209 ? 1.096 5.461 1.354 1.00 93.50 209 SER A N 1
ATOM 1662 C CA . SER A 1 209 ? 1.868 4.324 1.848 1.00 93.50 209 SER A CA 1
ATOM 1663 C C . SER A 1 209 ? 1.418 3.012 1.204 1.00 93.50 209 SER A C 1
ATOM 1665 O O . 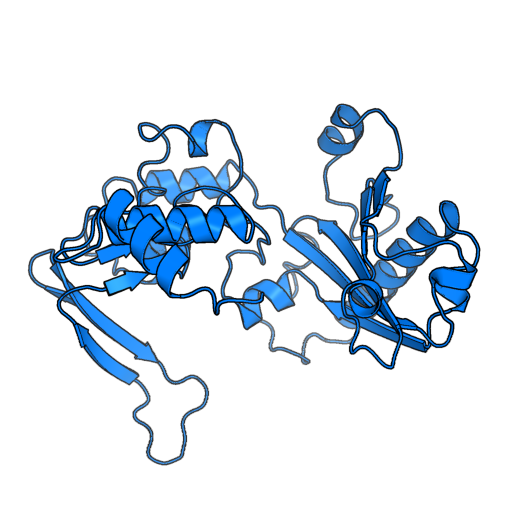SER A 1 209 ? 0.226 2.724 1.107 1.00 93.50 209 SER A O 1
ATOM 1667 N N . ILE A 1 210 ? 2.386 2.204 0.764 1.00 92.69 210 ILE A N 1
ATOM 1668 C CA . ILE A 1 210 ? 2.116 0.899 0.134 1.00 92.69 210 ILE A CA 1
ATOM 1669 C C . ILE A 1 210 ? 1.936 -0.217 1.178 1.00 92.69 210 ILE A C 1
ATOM 1671 O O . ILE A 1 210 ? 1.264 -1.214 0.924 1.00 92.69 210 ILE A O 1
ATOM 1675 N N . TYR A 1 211 ? 2.500 -0.039 2.378 1.00 91.94 211 TYR A N 1
ATOM 1676 C CA . TYR A 1 211 ? 2.578 -1.082 3.410 1.00 91.94 211 TYR A CA 1
ATOM 1677 C C . TYR A 1 211 ? 1.907 -0.728 4.748 1.00 91.94 211 TYR A C 1
ATOM 1679 O O . TYR A 1 211 ? 2.085 -1.453 5.730 1.00 91.94 211 TYR A O 1
ATOM 1687 N N . GLY A 1 212 ? 1.115 0.348 4.795 1.00 90.81 212 GLY A N 1
ATOM 1688 C CA . GLY A 1 212 ? 0.402 0.755 6.009 1.00 90.81 212 GLY A CA 1
ATOM 1689 C C . GLY A 1 212 ? 1.348 1.296 7.083 1.00 90.81 212 GLY A C 1
ATOM 1690 O O . GLY A 1 212 ? 2.109 2.231 6.820 1.00 90.81 212 GLY A O 1
ATOM 1691 N N . VAL A 1 213 ? 1.270 0.748 8.299 1.00 93.81 213 VAL A N 1
ATOM 1692 C CA . VAL A 1 213 ? 2.151 1.112 9.429 1.00 93.81 213 VAL A CA 1
ATOM 1693 C C . VAL A 1 213 ? 3.629 0.816 9.091 1.00 93.81 213 VAL A C 1
ATOM 1695 O O . VAL A 1 213 ? 3.929 -0.277 8.617 1.00 93.81 213 VAL A O 1
ATOM 1698 N N . PRO A 1 214 ? 4.581 1.729 9.354 1.00 93.50 214 PRO A N 1
ATOM 1699 C CA . PRO A 1 214 ? 6.015 1.467 9.197 1.00 93.50 214 PRO A CA 1
ATOM 1700 C C . PRO A 1 214 ? 6.486 0.160 9.861 1.00 93.50 214 PRO A C 1
ATOM 1702 O O . PRO A 1 214 ? 6.220 -0.084 11.038 1.00 93.50 214 PRO A O 1
ATOM 1705 N N . SER A 1 215 ? 7.198 -0.691 9.116 1.00 91.81 215 SER A N 1
ATOM 1706 C CA . SER A 1 215 ? 7.709 -1.994 9.584 1.00 91.81 215 SER A CA 1
ATOM 1707 C C . SER A 1 215 ? 9.004 -1.864 10.392 1.00 91.81 215 SER A C 1
ATOM 1709 O O . SER A 1 215 ? 10.038 -2.410 10.018 1.00 91.81 215 SER A O 1
ATOM 1711 N N . VAL A 1 216 ? 8.942 -1.129 11.498 1.00 93.38 216 VAL A N 1
ATOM 1712 C CA . VAL A 1 216 ? 10.033 -1.000 12.477 1.00 93.38 216 VAL A CA 1
ATOM 1713 C C . VAL A 1 216 ? 9.813 -1.949 13.657 1.00 93.38 216 VAL A C 1
ATOM 1715 O O . VAL A 1 216 ? 8.712 -2.472 13.837 1.00 93.38 216 VAL A O 1
ATOM 1718 N N . ARG A 1 217 ? 10.851 -2.208 14.461 1.00 94.31 217 ARG A N 1
ATOM 1719 C CA . ARG A 1 217 ? 10.807 -3.173 15.577 1.00 94.31 217 ARG A CA 1
ATOM 1720 C C . ARG A 1 217 ? 9.628 -2.908 16.518 1.00 94.31 217 ARG A C 1
ATOM 1722 O O . ARG A 1 217 ? 8.924 -3.841 16.898 1.00 94.31 217 ARG A O 1
ATOM 1729 N N . GLU A 1 218 ? 9.425 -1.644 16.856 1.00 94.62 218 GLU A N 1
ATOM 1730 C CA . GLU A 1 218 ? 8.425 -1.127 17.784 1.00 94.62 218 GLU A CA 1
ATOM 1731 C C . GLU A 1 218 ? 7.002 -1.538 17.363 1.00 94.62 218 GLU A C 1
ATOM 1733 O O . GLU A 1 218 ? 6.180 -1.894 18.207 1.00 94.62 218 GLU A O 1
ATOM 1738 N N . ARG A 1 219 ? 6.723 -1.599 16.048 1.00 94.19 219 ARG A N 1
ATOM 1739 C CA . ARG A 1 219 ? 5.427 -2.044 15.494 1.00 94.19 219 ARG A CA 1
ATOM 1740 C C . ARG A 1 219 ? 5.040 -3.444 15.973 1.00 94.19 219 ARG A C 1
ATOM 1742 O O . ARG A 1 219 ? 3.858 -3.724 16.162 1.00 94.19 219 ARG A O 1
ATOM 1749 N N . PHE A 1 220 ? 6.016 -4.333 16.136 1.00 93.62 220 PHE A N 1
ATOM 1750 C CA . PHE A 1 220 ? 5.781 -5.747 16.436 1.00 93.62 220 PHE A CA 1
ATOM 1751 C C . PHE A 1 220 ? 5.741 -6.049 17.938 1.00 93.62 220 PHE A C 1
ATOM 1753 O O . PHE A 1 220 ? 5.553 -7.200 18.335 1.00 93.62 220 PHE A O 1
ATOM 1760 N N . LEU A 1 221 ? 5.890 -5.027 18.783 1.00 93.94 221 LEU A N 1
ATOM 1761 C CA . LEU A 1 221 ? 5.812 -5.139 20.233 1.00 93.94 221 LEU A CA 1
ATOM 1762 C C . LEU A 1 221 ? 4.497 -4.518 20.705 1.00 93.94 221 LEU A C 1
ATOM 1764 O O . LEU A 1 221 ? 4.309 -3.307 20.644 1.00 93.94 221 LEU A O 1
ATOM 1768 N N . SER A 1 222 ? 3.571 -5.333 21.220 1.00 89.25 222 SER A N 1
ATOM 1769 C CA . SER A 1 222 ? 2.239 -4.859 21.639 1.00 89.25 222 SER A CA 1
ATOM 1770 C C . SER A 1 222 ? 2.282 -3.793 22.740 1.00 89.25 222 SER A C 1
ATOM 1772 O O . SER A 1 222 ? 1.347 -3.007 22.868 1.00 89.25 222 SER A O 1
ATOM 1774 N N . SER A 1 223 ? 3.352 -3.767 23.540 1.00 93.12 223 SER A N 1
ATOM 1775 C CA . SER A 1 223 ? 3.611 -2.738 24.553 1.00 93.12 223 SER A CA 1
ATOM 1776 C C . SER A 1 223 ? 3.971 -1.375 23.961 1.00 93.12 223 SER A C 1
ATOM 1778 O O . SER A 1 223 ? 3.783 -0.364 24.631 1.00 93.12 223 SER A O 1
ATOM 1780 N N . GLU A 1 224 ? 4.493 -1.344 22.736 1.00 94.50 224 GLU A N 1
ATOM 1781 C CA . GLU A 1 224 ? 4.989 -0.135 22.070 1.00 94.50 224 GLU A CA 1
ATOM 1782 C C . GLU A 1 224 ? 4.040 0.333 20.964 1.00 94.50 224 GLU A C 1
ATOM 1784 O O . GLU A 1 224 ? 3.833 1.534 20.813 1.00 94.50 224 GLU A O 1
ATOM 1789 N N . ALA A 1 225 ? 3.387 -0.602 20.265 1.00 96.19 225 ALA A N 1
ATOM 1790 C CA . ALA A 1 225 ? 2.389 -0.336 19.233 1.00 96.19 225 ALA A CA 1
ATOM 1791 C C . ALA A 1 225 ? 1.012 -0.960 19.558 1.00 96.19 225 ALA A C 1
ATOM 1793 O O . ALA A 1 225 ? 0.503 -1.800 18.804 1.00 96.19 225 ALA A O 1
ATOM 1794 N N . PRO A 1 226 ? 0.340 -0.541 20.651 1.00 96.75 226 PRO A N 1
ATOM 1795 C CA . PRO A 1 226 ? -0.984 -1.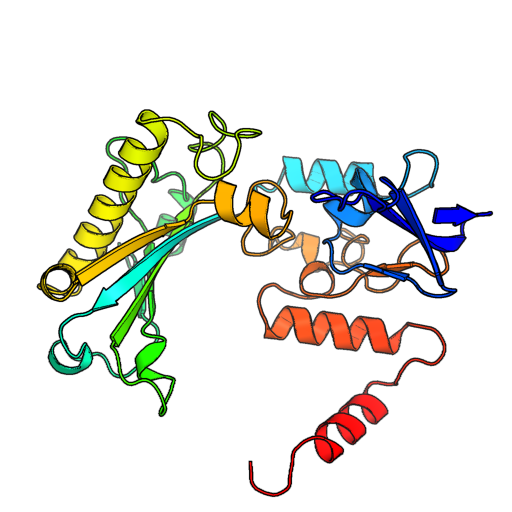055 21.020 1.00 96.75 226 PRO A CA 1
ATOM 1796 C C . PRO A 1 226 ? -2.073 -0.762 19.971 1.00 96.75 226 PRO A C 1
ATOM 1798 O O . PRO A 1 226 ? -3.132 -1.386 19.987 1.00 96.75 226 PRO A O 1
ATOM 1801 N N . TRP A 1 227 ? -1.822 0.157 19.035 1.00 97.12 227 TRP A N 1
ATOM 1802 C CA . TRP A 1 227 ? -2.711 0.456 17.908 1.00 97.12 227 TRP A CA 1
ATOM 1803 C C . TRP A 1 227 ? -2.724 -0.618 16.812 1.00 97.12 227 TRP A C 1
ATOM 1805 O O . TRP A 1 227 ? -3.643 -0.609 15.997 1.00 97.12 227 TRP A O 1
ATOM 1815 N N . CYS A 1 228 ? -1.758 -1.543 16.789 1.00 96.88 228 CYS A N 1
ATOM 1816 C CA . CYS A 1 228 ? -1.686 -2.649 15.822 1.00 96.88 228 CYS A CA 1
ATOM 1817 C C . CYS A 1 228 ? -2.428 -3.911 16.305 1.00 96.88 228 CYS A C 1
ATOM 1819 O O . CYS A 1 228 ? -2.127 -5.020 15.881 1.00 96.88 228 CYS A O 1
ATOM 1821 N N . GLN A 1 229 ? -3.367 -3.780 17.244 1.00 97.00 229 GLN A N 1
ATOM 1822 C CA . GLN A 1 229 ? -4.115 -4.909 17.802 1.00 97.00 229 GLN A CA 1
ATOM 1823 C C . GLN A 1 229 ? -5.503 -5.021 17.168 1.00 97.00 229 GLN A C 1
ATOM 1825 O O . GLN A 1 229 ? -6.171 -4.016 16.925 1.00 97.00 229 GLN A O 1
ATOM 1830 N N . ALA A 1 230 ? -5.970 -6.254 16.953 1.00 97.12 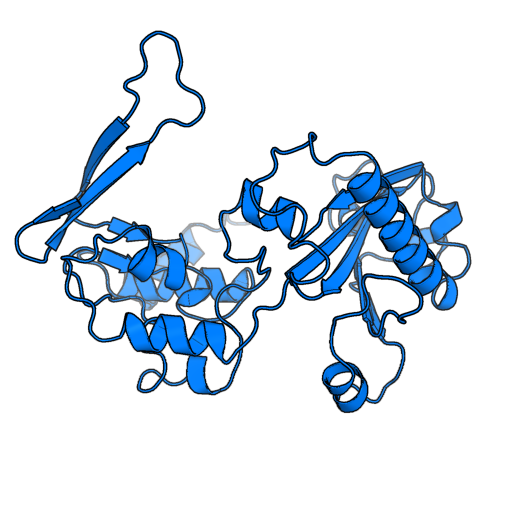230 ALA A N 1
ATOM 1831 C CA . ALA A 1 230 ? -7.301 -6.511 16.401 1.00 97.12 230 ALA A CA 1
ATOM 1832 C C . ALA A 1 230 ? -8.429 -5.988 17.308 1.00 97.12 230 ALA A C 1
ATOM 1834 O O . ALA A 1 230 ? -9.432 -5.453 16.835 1.00 97.12 230 ALA A O 1
ATOM 1835 N N . LYS A 1 231 ? -8.268 -6.136 18.628 1.00 96.88 231 LYS A N 1
ATOM 1836 C CA . LYS A 1 231 ? -9.194 -5.590 19.620 1.00 96.88 231 LYS A CA 1
ATOM 1837 C C . LYS A 1 231 ? -8.802 -4.149 19.934 1.00 96.88 231 LYS A C 1
ATOM 1839 O O . LYS A 1 231 ? -7.689 -3.905 20.394 1.00 96.88 231 LYS A O 1
ATOM 1844 N N . THR A 1 232 ? -9.725 -3.216 19.721 1.00 97.38 232 THR A N 1
ATOM 1845 C CA . THR A 1 232 ? -9.483 -1.794 19.997 1.00 97.38 232 THR A CA 1
ATOM 1846 C C . THR A 1 232 ? -9.923 -1.406 21.418 1.00 97.38 232 THR A C 1
ATOM 1848 O O . THR A 1 232 ? -10.643 -2.168 22.069 1.00 97.38 232 THR A O 1
ATOM 1851 N N . PRO A 1 233 ? -9.530 -0.217 21.920 1.00 96.50 233 PRO A N 1
ATOM 1852 C CA . PRO A 1 233 ? -10.047 0.324 23.181 1.00 96.50 233 PRO A CA 1
ATOM 1853 C C . PRO A 1 233 ? -11.538 0.699 23.159 1.00 96.50 233 PRO A C 1
ATOM 1855 O O . PRO A 1 233 ? -12.094 0.985 24.215 1.00 96.50 233 PRO A O 1
ATOM 1858 N N . VAL A 1 234 ? -12.177 0.744 21.984 1.00 97.94 234 VAL A N 1
ATOM 1859 C CA . VAL A 1 234 ? -13.594 1.106 21.829 1.00 97.94 234 VAL A CA 1
ATOM 1860 C C . VAL A 1 234 ? -14.410 -0.175 21.708 1.00 97.94 234 VAL A C 1
ATOM 1862 O O . VAL A 1 234 ? -14.191 -0.972 20.795 1.00 97.94 234 VAL A O 1
ATOM 1865 N N . GLU A 1 235 ? -15.363 -0.385 22.619 1.00 97.50 235 GLU A N 1
ATOM 1866 C CA . GLU A 1 235 ? -16.217 -1.577 22.580 1.00 97.50 235 GLU A CA 1
ATOM 1867 C C . GLU A 1 235 ? -16.966 -1.652 21.241 1.00 97.50 235 GLU A C 1
ATOM 1869 O O . GLU A 1 235 ? -17.442 -0.639 20.735 1.00 97.50 235 GLU A O 1
ATOM 1874 N N . GLY A 1 236 ? -17.066 -2.841 20.642 1.00 97.50 236 GLY A N 1
ATOM 1875 C CA . GLY A 1 236 ? -17.748 -3.030 19.359 1.00 97.50 236 GLY A CA 1
ATOM 1876 C C . GLY A 1 236 ? -16.949 -2.563 18.138 1.00 97.50 236 GLY A C 1
ATOM 1877 O O . GLY A 1 236 ? -17.377 -2.832 17.021 1.00 97.50 236 GLY A O 1
ATOM 1878 N N . LEU A 1 237 ? -15.785 -1.924 18.310 1.00 98.50 237 LEU A N 1
ATOM 1879 C CA . LEU A 1 237 ? -14.871 -1.581 17.219 1.00 98.50 237 LEU A CA 1
ATOM 1880 C C . LEU A 1 237 ? -13.656 -2.510 17.216 1.00 98.50 237 LEU A C 1
ATOM 1882 O O . LEU A 1 237 ? -12.964 -2.669 18.224 1.00 98.50 237 LEU A O 1
ATOM 1886 N N . TYR A 1 238 ? -13.360 -3.058 16.045 1.00 98.50 238 TYR A N 1
ATOM 1887 C CA . TYR A 1 238 ? -12.238 -3.955 15.801 1.00 98.50 238 TYR A CA 1
ATOM 1888 C C . TYR A 1 238 ? -11.398 -3.441 14.636 1.00 98.50 238 TYR A C 1
ATOM 1890 O O . TYR A 1 238 ? -11.928 -2.833 13.707 1.00 98.50 238 TYR A O 1
ATOM 1898 N N . LEU A 1 239 ? -10.093 -3.688 14.679 1.00 98.38 239 LEU A N 1
ATOM 1899 C CA . LEU A 1 239 ? -9.181 -3.439 13.567 1.00 98.38 239 LEU A CA 1
ATOM 1900 C C . LEU A 1 239 ? -8.919 -4.755 12.828 1.00 98.38 239 LEU A C 1
ATOM 1902 O O . LEU A 1 239 ? -8.969 -5.832 13.430 1.00 98.38 239 LEU A O 1
ATOM 1906 N N . THR A 1 240 ? -8.643 -4.677 11.530 1.00 97.94 240 THR A N 1
ATOM 1907 C CA . THR A 1 240 ? -8.260 -5.828 10.707 1.00 97.94 240 THR A CA 1
ATOM 1908 C C . THR A 1 240 ? -7.219 -5.459 9.649 1.00 97.94 240 THR A C 1
ATOM 1910 O O . THR A 1 240 ? -6.767 -4.315 9.587 1.00 97.94 240 THR A O 1
ATOM 1913 N N . GLY A 1 241 ? -6.829 -6.438 8.833 1.00 96.06 241 GLY A N 1
ATOM 1914 C CA . GLY A 1 241 ? -5.905 -6.250 7.721 1.00 96.06 241 GLY A CA 1
ATOM 1915 C C . GLY A 1 241 ? -4.447 -6.100 8.146 1.00 96.06 241 GLY A C 1
ATOM 1916 O O . GLY A 1 241 ? -4.040 -6.530 9.226 1.00 96.06 241 GLY A O 1
ATOM 1917 N N . ALA A 1 242 ? -3.644 -5.518 7.255 1.00 95.56 242 ALA A N 1
ATOM 1918 C CA . ALA A 1 242 ? -2.186 -5.497 7.373 1.00 95.56 242 ALA A CA 1
ATOM 1919 C C . ALA A 1 242 ? -1.687 -4.807 8.654 1.00 95.56 242 ALA A C 1
ATOM 1921 O O . ALA A 1 242 ? -0.701 -5.234 9.255 1.00 95.56 242 ALA A O 1
ATOM 1922 N N . ASP A 1 243 ? -2.392 -3.773 9.112 1.00 95.56 243 ASP A N 1
ATOM 1923 C CA . ASP A 1 243 ? -2.018 -3.006 10.303 1.00 95.56 243 ASP A CA 1
ATOM 1924 C C . ASP A 1 243 ? -2.138 -3.816 11.603 1.00 95.56 243 ASP A C 1
ATOM 1926 O O . ASP A 1 243 ? -1.494 -3.473 12.588 1.00 95.56 243 ASP A O 1
ATOM 1930 N N . VAL A 1 244 ? -2.910 -4.909 11.610 1.00 96.44 244 VAL A N 1
ATOM 1931 C CA . VAL A 1 244 ? -3.014 -5.826 12.760 1.00 96.44 244 VAL A CA 1
ATOM 1932 C C . VAL A 1 244 ? -1.863 -6.835 12.812 1.00 96.44 244 VAL A C 1
ATOM 1934 O O . VAL A 1 244 ? -1.567 -7.398 13.863 1.00 96.44 244 VAL A O 1
ATOM 1937 N N . SER A 1 245 ? -1.224 -7.110 11.677 1.00 94.31 245 SER A N 1
ATOM 1938 C CA . SER A 1 245 ? -0.201 -8.147 11.571 1.00 94.31 245 SER A CA 1
ATOM 1939 C C . SER A 1 245 ? 1.014 -7.609 10.821 1.00 94.31 245 SER A C 1
ATOM 1941 O O . SER A 1 245 ? 1.822 -6.875 11.393 1.00 94.31 245 SER A O 1
ATOM 1943 N N . SER A 1 246 ? 1.149 -7.934 9.540 1.00 93.75 246 SER A N 1
ATOM 1944 C CA . SER A 1 246 ? 2.255 -7.502 8.692 1.00 93.75 246 SER A CA 1
ATOM 1945 C C . SER A 1 246 ? 1.747 -6.958 7.352 1.00 93.75 246 SER A C 1
ATOM 1947 O O . SER A 1 246 ? 0.578 -7.148 7.003 1.00 93.75 246 SER A O 1
ATOM 1949 N N . PRO A 1 247 ? 2.590 -6.242 6.589 1.00 93.50 247 PRO A N 1
ATOM 1950 C CA . PRO A 1 247 ? 2.231 -5.795 5.248 1.00 93.50 247 PRO A CA 1
ATOM 1951 C C . PRO A 1 247 ? 1.940 -6.943 4.272 1.00 93.50 247 PRO A C 1
ATOM 1953 O O . PRO A 1 247 ? 2.349 -8.087 4.473 1.00 93.50 247 PRO A O 1
ATOM 1956 N N . GLY A 1 248 ? 1.295 -6.600 3.156 1.00 92.00 248 GLY A N 1
ATOM 1957 C CA . GLY A 1 248 ? 1.026 -7.526 2.055 1.00 92.00 248 GLY A CA 1
ATOM 1958 C C . GLY A 1 248 ? -0.190 -8.429 2.280 1.00 92.00 248 GLY A C 1
ATOM 1959 O O . GLY A 1 248 ? -0.828 -8.414 3.331 1.00 92.00 248 GLY A O 1
ATOM 1960 N N . ILE A 1 249 ? -0.521 -9.223 1.260 1.00 93.25 249 ILE A N 1
ATOM 1961 C CA . ILE A 1 249 ? -1.744 -10.045 1.220 1.00 93.25 249 ILE A CA 1
ATOM 1962 C C . ILE A 1 249 ? -1.765 -11.071 2.359 1.00 93.25 249 ILE A C 1
ATOM 1964 O O . ILE A 1 249 ? -2.765 -11.193 3.064 1.00 93.25 249 ILE A O 1
ATOM 1968 N N . ALA A 1 250 ? -0.651 -11.775 2.579 1.00 94.00 250 ALA A N 1
ATOM 1969 C CA . ALA A 1 250 ? -0.547 -12.772 3.643 1.00 94.00 250 ALA A CA 1
ATOM 1970 C C . ALA A 1 250 ? -0.695 -12.141 5.037 1.00 94.00 250 ALA A C 1
ATOM 1972 O O . ALA A 1 250 ? -1.417 -12.667 5.881 1.00 94.00 250 ALA A O 1
ATOM 1973 N N . GLY A 1 251 ? -0.065 -10.987 5.266 1.00 94.81 251 GLY A N 1
ATOM 1974 C CA . GLY A 1 251 ? -0.191 -10.254 6.521 1.00 94.81 251 GLY A CA 1
ATOM 1975 C C . GLY A 1 251 ? -1.602 -9.712 6.749 1.00 94.81 251 GLY A C 1
ATOM 1976 O O . GLY A 1 251 ? -2.143 -9.836 7.846 1.00 94.81 251 GLY A O 1
ATOM 1977 N N . ALA A 1 252 ? -2.261 -9.212 5.702 1.00 95.81 252 ALA A N 1
ATOM 1978 C CA . ALA A 1 252 ? -3.657 -8.796 5.776 1.00 95.81 252 ALA A CA 1
ATOM 1979 C C . ALA A 1 252 ? -4.604 -9.963 6.101 1.00 95.81 252 ALA A C 1
ATOM 1981 O O . ALA A 1 252 ? -5.492 -9.810 6.941 1.00 95.81 252 ALA A O 1
ATOM 1982 N N . LEU A 1 253 ? -4.383 -11.137 5.499 1.00 94.88 253 LEU A N 1
ATOM 1983 C CA . LEU A 1 253 ? -5.121 -12.362 5.813 1.00 94.88 253 LEU A CA 1
ATOM 1984 C C . LEU A 1 253 ? -4.917 -12.783 7.275 1.00 94.88 253 LEU A C 1
ATOM 1986 O O . LEU A 1 253 ? -5.885 -13.076 7.975 1.00 94.88 253 LEU A O 1
ATOM 1990 N N . MET A 1 254 ? -3.672 -12.773 7.757 1.00 93.94 254 MET A N 1
ATOM 1991 C CA . MET A 1 254 ? -3.353 -13.051 9.161 1.00 93.94 254 MET A CA 1
ATOM 1992 C C . MET A 1 254 ? -4.052 -12.066 10.105 1.00 93.94 254 MET A C 1
ATOM 1994 O O . MET A 1 254 ? -4.623 -12.482 11.114 1.00 93.94 254 MET A O 1
ATOM 1998 N N . GLY A 1 255 ? -4.075 -10.778 9.754 1.00 95.81 255 GLY A N 1
ATOM 1999 C CA . GLY A 1 255 ? -4.826 -9.755 10.477 1.00 95.81 255 GLY A CA 1
ATOM 2000 C C . GLY A 1 255 ? -6.324 -10.058 10.529 1.00 95.81 255 GLY A C 1
ATOM 2001 O O . GLY A 1 255 ? -6.920 -9.991 11.600 1.00 95.81 255 GLY A O 1
ATOM 2002 N N . ALA A 1 256 ? -6.922 -10.480 9.411 1.00 95.44 256 ALA A N 1
ATOM 2003 C CA . ALA A 1 256 ? -8.322 -10.906 9.361 1.00 95.44 256 ALA A CA 1
ATOM 2004 C C . ALA A 1 256 ? -8.608 -12.117 10.256 1.00 95.44 256 ALA A C 1
ATOM 2006 O O . ALA A 1 256 ? -9.587 -12.105 11.004 1.00 95.44 256 ALA A O 1
ATOM 2007 N N . MET A 1 257 ? -7.736 -13.129 10.251 1.00 93.81 257 MET A N 1
ATOM 2008 C CA . MET A 1 257 ? -7.868 -14.278 11.151 1.00 93.81 257 MET A CA 1
ATOM 2009 C C . MET A 1 257 ? -7.788 -13.863 12.624 1.00 93.81 257 MET A C 1
ATOM 2011 O O . MET A 1 257 ? -8.594 -14.326 13.433 1.00 93.81 257 MET A O 1
ATOM 2015 N N . ALA A 1 258 ? -6.865 -12.962 12.973 1.00 94.44 258 ALA A N 1
ATOM 2016 C CA . ALA A 1 258 ? -6.759 -12.424 14.326 1.00 94.44 258 ALA A CA 1
ATOM 2017 C C . ALA A 1 258 ? -8.033 -11.668 14.738 1.00 94.44 258 ALA A C 1
ATOM 2019 O O . ALA A 1 258 ? -8.538 -11.879 15.839 1.00 94.44 258 ALA A O 1
ATOM 2020 N N . THR A 1 259 ? -8.597 -10.843 13.847 1.00 97.00 259 THR A N 1
ATOM 2021 C CA . THR A 1 259 ? -9.861 -10.129 14.080 1.00 97.00 259 THR A CA 1
ATOM 2022 C C . THR A 1 259 ? -11.020 -11.082 14.323 1.00 97.00 259 THR A C 1
ATOM 2024 O O . THR A 1 259 ? -11.714 -10.955 15.330 1.00 97.00 259 THR A O 1
ATOM 2027 N N . VAL A 1 260 ? -11.218 -12.067 13.444 1.00 94.69 260 VAL A N 1
ATOM 2028 C CA . VAL A 1 260 ? -12.318 -13.030 13.587 1.00 94.69 260 VAL A CA 1
ATOM 2029 C C . VAL A 1 260 ? -12.182 -13.850 14.873 1.00 94.69 260 VAL A C 1
ATOM 2031 O O . VAL A 1 260 ? -13.191 -14.211 15.471 1.00 94.69 260 VAL A O 1
ATOM 2034 N N . GLY A 1 261 ? -10.959 -14.085 15.352 1.00 93.62 261 GLY A N 1
ATOM 2035 C CA . GLY A 1 261 ? -10.715 -14.757 16.627 1.00 93.62 261 GLY A CA 1
ATOM 2036 C C . GLY A 1 261 ? -11.118 -13.962 17.877 1.00 93.62 261 GLY A C 1
ATOM 2037 O O . GLY A 1 261 ? -11.218 -14.562 18.947 1.00 93.62 261 GLY A O 1
ATOM 2038 N N . VAL A 1 262 ? -11.339 -12.643 17.777 1.00 94.31 262 VAL A N 1
ATOM 2039 C CA . VAL A 1 262 ? -11.613 -11.768 18.939 1.00 94.31 262 VAL A CA 1
ATOM 2040 C C . VAL A 1 262 ? -12.961 -11.042 18.899 1.00 94.31 262 VAL A C 1
ATOM 2042 O O . VAL A 1 262 ? -13.344 -10.435 19.905 1.00 94.31 262 VAL A O 1
ATOM 2045 N N . ILE A 1 263 ? -13.679 -11.069 17.770 1.00 95.50 263 ILE A N 1
ATOM 2046 C CA . ILE A 1 263 ? -15.040 -10.516 17.685 1.00 95.50 263 ILE A CA 1
ATOM 2047 C C . ILE A 1 263 ? -16.055 -11.411 18.424 1.00 95.50 263 ILE A C 1
ATOM 2049 O O . ILE A 1 263 ? -15.844 -12.624 18.525 1.00 95.50 263 ILE A O 1
ATOM 2053 N N . PRO A 1 264 ? -17.174 -10.849 18.925 1.00 92.31 264 PRO A N 1
ATOM 2054 C CA . PRO A 1 264 ? -18.278 -11.639 19.460 1.00 92.31 264 PRO A CA 1
ATOM 2055 C C . PRO A 1 264 ? -18.816 -12.581 18.382 1.00 92.31 264 PRO A C 1
ATOM 2057 O O . PRO A 1 264 ? -18.901 -12.195 17.218 1.00 92.31 264 PRO A O 1
ATOM 2060 N N . ASP A 1 265 ? -19.131 -13.818 18.771 1.00 87.88 265 ASP A N 1
ATOM 2061 C CA . ASP A 1 265 ? -19.573 -14.897 17.870 1.00 87.88 265 ASP A CA 1
ATOM 2062 C C . ASP A 1 265 ? -18.598 -15.218 16.719 1.00 87.88 265 ASP A C 1
ATOM 2064 O O . ASP A 1 265 ? -18.953 -15.869 15.734 1.00 87.88 265 ASP A O 1
ATOM 2068 N N . GLY A 1 266 ? -17.341 -14.793 16.864 1.00 86.62 266 GLY A N 1
ATOM 2069 C CA . GLY A 1 266 ? -16.261 -15.094 15.943 1.00 86.62 266 GLY A CA 1
ATOM 2070 C C . GLY A 1 266 ? -15.877 -16.574 15.901 1.00 86.62 266 GLY A C 1
ATOM 2071 O O . GLY A 1 266 ? -16.334 -17.417 16.681 1.00 86.62 266 GLY A O 1
ATOM 2072 N N . LEU A 1 267 ? -14.987 -16.908 14.970 1.00 86.88 267 LEU A N 1
ATOM 2073 C CA . LEU A 1 267 ? -14.474 -18.264 14.814 1.00 86.88 267 LEU A CA 1
ATOM 2074 C C . LEU A 1 267 ? -13.130 -18.401 15.525 1.00 86.88 267 LEU A C 1
ATOM 2076 O O . LEU A 1 267 ? -12.203 -17.627 15.297 1.00 86.88 267 LEU A O 1
ATOM 2080 N N . SER A 1 268 ? -12.995 -19.447 16.343 1.00 84.88 268 SER A N 1
ATOM 2081 C CA . SER A 1 268 ? -11.679 -19.841 16.843 1.00 84.88 268 SER A CA 1
ATOM 2082 C C . SER A 1 268 ? -10.773 -20.255 15.684 1.00 84.88 268 SER A C 1
ATOM 2084 O O . SER A 1 268 ? -11.249 -20.721 14.648 1.00 84.88 268 SER A O 1
ATOM 2086 N N . PHE A 1 269 ? -9.457 -20.165 15.882 1.00 81.25 269 PHE A N 1
ATOM 2087 C CA . PHE A 1 269 ? -8.473 -20.541 14.864 1.00 81.25 269 PHE A CA 1
ATOM 2088 C C . PHE A 1 269 ? -8.717 -21.944 14.277 1.00 81.25 269 PHE A C 1
ATOM 2090 O O . PHE A 1 269 ? -8.717 -22.128 13.065 1.00 81.25 269 PHE A O 1
ATOM 2097 N N . ILE A 1 270 ? -9.040 -22.930 15.122 1.00 83.62 270 ILE A N 1
ATOM 2098 C CA . ILE A 1 270 ? -9.353 -24.295 14.667 1.00 83.62 270 ILE A CA 1
ATOM 2099 C C . ILE A 1 270 ? -10.619 -24.325 13.799 1.00 83.62 270 ILE A C 1
ATOM 2101 O O . ILE A 1 270 ? -10.671 -25.059 12.814 1.00 83.62 270 ILE A O 1
ATOM 2105 N N . ARG A 1 271 ? -11.654 -23.551 14.153 1.00 84.69 271 ARG A N 1
ATOM 2106 C CA . ARG A 1 271 ? -12.886 -23.474 13.352 1.00 84.69 271 ARG A CA 1
ATOM 2107 C C . ARG A 1 271 ? -12.646 -22.769 12.017 1.00 84.69 271 ARG A C 1
ATOM 2109 O O . ARG A 1 271 ? -13.207 -23.210 11.022 1.00 84.69 271 ARG A O 1
ATOM 2116 N N . LEU A 1 272 ? -11.786 -21.749 11.988 1.00 83.56 272 LEU A N 1
ATOM 2117 C CA . LEU A 1 272 ? -11.359 -21.081 10.755 1.00 83.56 272 LEU A CA 1
ATOM 2118 C C . LEU A 1 272 ? -10.659 -22.050 9.801 1.00 83.56 272 LEU A C 1
ATOM 2120 O O . LEU A 1 272 ? -11.040 -22.128 8.639 1.00 83.56 272 LEU A O 1
ATOM 2124 N N . LEU A 1 273 ? -9.691 -22.829 10.295 1.00 83.06 273 LEU A N 1
ATOM 2125 C CA . LEU A 1 273 ? -8.978 -23.808 9.468 1.00 83.06 273 LEU A CA 1
ATOM 2126 C C . LEU A 1 273 ? -9.917 -24.865 8.875 1.00 83.06 273 LEU A C 1
ATOM 2128 O O . LEU A 1 273 ? -9.792 -25.206 7.702 1.00 83.06 273 LEU A O 1
ATOM 2132 N N . LYS A 1 274 ? -10.879 -25.358 9.666 1.00 83.50 274 LYS A N 1
ATOM 2133 C CA . LYS A 1 274 ? -11.889 -26.310 9.178 1.00 83.50 274 LYS A CA 1
ATOM 2134 C C . LYS A 1 274 ? -12.764 -25.694 8.087 1.00 83.50 274 LYS A C 1
ATOM 2136 O O . LYS A 1 274 ? -12.882 -26.273 7.017 1.00 83.50 274 LYS A O 1
ATOM 2141 N N . ALA A 1 275 ? -13.300 -24.498 8.328 1.00 81.94 275 ALA A N 1
ATOM 2142 C CA . ALA A 1 275 ? -14.145 -23.806 7.358 1.00 81.94 275 ALA A CA 1
ATOM 2143 C C . ALA A 1 275 ? -13.404 -23.489 6.047 1.00 81.94 275 ALA A C 1
ATOM 2145 O O . ALA A 1 275 ? -13.990 -23.598 4.976 1.00 81.94 275 ALA A O 1
ATOM 2146 N N . ALA A 1 276 ? -12.118 -23.127 6.119 1.00 78.56 276 ALA A N 1
ATOM 2147 C CA . ALA A 1 276 ? -11.299 -22.891 4.934 1.00 78.56 276 ALA A CA 1
ATOM 2148 C C . ALA A 1 276 ? -11.114 -24.169 4.105 1.00 78.56 276 ALA A C 1
ATOM 2150 O O . ALA A 1 276 ? -11.247 -24.124 2.887 1.00 78.56 276 ALA A O 1
ATOM 2151 N N . ASN A 1 277 ? -10.862 -25.305 4.759 1.00 77.75 277 ASN A N 1
ATOM 2152 C CA . ASN A 1 277 ? -10.730 -26.595 4.085 1.00 77.75 277 ASN A CA 1
ATOM 2153 C C . ASN A 1 277 ? -12.033 -27.026 3.391 1.00 77.75 277 ASN A C 1
ATOM 2155 O O . ASN A 1 277 ? -11.987 -27.559 2.289 1.00 77.75 277 ASN A O 1
ATOM 2159 N N . ASP A 1 278 ? -13.184 -26.752 4.006 1.00 79.12 278 ASP A N 1
ATOM 2160 C CA . ASP A 1 278 ? -14.496 -27.067 3.428 1.00 79.12 278 ASP A CA 1
ATOM 2161 C C . ASP A 1 278 ? -14.868 -26.136 2.252 1.00 79.12 278 ASP A C 1
ATOM 2163 O O . ASP A 1 278 ? -15.707 -26.486 1.424 1.00 79.12 278 ASP A O 1
ATOM 2167 N N . ALA A 1 279 ? -14.252 -24.950 2.170 1.00 71.38 279 ALA A N 1
ATOM 2168 C CA . ALA A 1 279 ? -14.496 -23.956 1.125 1.00 71.38 279 ALA A CA 1
ATOM 2169 C C . ALA A 1 279 ? -13.642 -24.156 -0.141 1.00 71.38 279 ALA A C 1
ATOM 2171 O O . ALA A 1 279 ? -13.941 -23.544 -1.168 1.00 71.38 279 ALA A O 1
ATOM 2172 N N . VAL A 1 280 ? -12.596 -24.988 -0.089 1.00 61.53 280 VAL A N 1
ATOM 2173 C CA . VAL A 1 280 ? -11.810 -25.360 -1.274 1.00 61.53 280 VAL A CA 1
ATOM 2174 C C . VAL A 1 280 ? -12.590 -26.433 -2.040 1.00 61.53 280 VAL A C 1
ATOM 2176 O O . VAL A 1 280 ? -12.800 -27.522 -1.501 1.00 61.53 280 VAL A O 1
ATOM 2179 N N . PRO A 1 281 ? -13.047 -26.176 -3.282 1.00 52.62 281 PRO A N 1
ATOM 2180 C CA . PRO A 1 281 ? -13.702 -27.205 -4.078 1.00 52.62 281 PRO A CA 1
ATOM 2181 C C . PRO A 1 281 ? -12.767 -28.404 -4.244 1.00 52.62 281 PRO A C 1
ATOM 2183 O O . PRO A 1 281 ? -11.581 -28.234 -4.526 1.00 52.62 281 PRO A O 1
ATOM 2186 N N . ALA A 1 282 ? -13.297 -29.619 -4.100 1.00 46.12 282 ALA A N 1
ATOM 2187 C CA . ALA A 1 282 ? -12.542 -30.831 -4.392 1.00 46.12 282 ALA A CA 1
ATOM 2188 C C . ALA A 1 282 ? -12.082 -30.801 -5.863 1.00 46.12 282 ALA A C 1
ATOM 2190 O O . ALA A 1 282 ? -12.895 -30.993 -6.766 1.00 46.12 282 ALA A O 1
ATOM 2191 N N . GLY A 1 283 ? -10.792 -30.532 -6.093 1.00 54.25 283 GLY A N 1
ATOM 2192 C CA . GLY A 1 283 ? -10.183 -30.475 -7.427 1.00 54.25 283 GLY A CA 1
ATOM 2193 C C . GLY A 1 283 ? -9.486 -29.164 -7.812 1.00 54.25 283 GLY A C 1
ATOM 2194 O O . GLY A 1 283 ? -9.120 -29.043 -8.978 1.00 54.25 283 GLY A O 1
ATOM 2195 N N . ALA A 1 284 ? -9.313 -28.211 -6.888 1.00 42.16 284 ALA A N 1
ATOM 2196 C CA . ALA A 1 284 ? -8.375 -27.091 -7.053 1.00 42.16 284 ALA A CA 1
ATOM 2197 C C . ALA A 1 284 ? -6.930 -27.495 -6.713 1.00 42.16 284 ALA A C 1
ATOM 2199 O O . ALA A 1 284 ? -6.753 -28.292 -5.761 1.00 42.16 284 ALA A O 1
#

Solvent-accessible surface area (backbone atoms only — not comparable to full-atom values): 16142 Å² total; per-residue (Å²): 73,73,56,98,67,25,32,46,29,47,74,46,71,54,90,79,64,55,101,85,52,64,64,59,50,79,49,77,35,76,64,43,77,42,72,69,40,49,66,44,44,61,73,66,70,41,57,86,87,59,84,56,97,53,56,63,57,54,53,52,47,52,72,78,39,73,52,54,12,36,35,41,39,41,33,35,34,78,46,66,57,54,83,80,72,50,81,43,63,76,44,79,45,56,76,56,92,54,57,66,59,44,57,72,73,49,42,78,30,76,67,92,92,46,69,76,49,46,39,37,40,37,28,64,28,64,69,35,94,84,52,92,60,40,33,37,38,38,39,35,62,25,55,41,73,82,51,52,92,57,64,92,52,52,88,100,56,70,58,70,69,51,53,51,51,48,51,54,52,50,53,51,53,44,54,54,48,28,74,78,42,75,65,54,68,74,36,54,72,43,78,49,76,45,41,25,68,52,43,26,68,78,71,61,33,71,69,8,26,76,48,63,62,51,94,48,77,54,54,78,33,65,91,71,24,61,70,33,37,28,70,48,93,37,47,39,34,31,31,26,26,31,45,35,59,35,54,59,72,70,19,19,51,50,9,40,54,51,24,37,51,71,44,87,94,42,46,49,70,71,55,45,54,52,54,53,61,72,66,51,65,94,86,119

Mean predicted aligned error: 5.2 Å

Foldseek 3Di:
DADPLAQFWAKDADPPDDPPDDRIDTDGDNADEDALALLCVLPPRDDPVRDAPCNVLQVVQCVVFPFKAKKKKKFFFPDDCVVLVDQFDKDKDAPDPPVVVLPVVHQAQQDPPRAQGIKIKGWVLNVDPPRPTTIMMIMRIHFLPSVPQQPPPDPVGRDPVVVVSQVVVVVRRVVRVCVVRPCPVVRTDDIDMDTLNNLCVPSVAPSSHQFRRRPDPLLPDCVRNVSLDQDGSRHSYGYAACSVAHGDDVSRVVRVLRNLCPDVVRDNPVRVVVVVVVPDPPPD

Sequence (284 aa):
LVENGKAVGVRVKNLVPRKDDEPVTEYYAPIVISNAGALTTYNRLLADSVSIPFRKQLSDFYANHPVVASVTLYLGLKEDPRDLGFYGENHWIYSSYDHDANFAAGQNWVGEKKEILGAYLSFPSLKNPEATTHTAEIIGLTDFSSFEKWDGTSWKKRGDDYEQLKEQITQQLLNFIDSHYPGFSATIDYMELSTPLSVKHFTGHPQGSIYGVPSVRERFLSSEAPWCQAKTPVEGLYLTGADVSSPGIAGALMGAMATVGVIPDGLSFIRLLKAANDAVPAGA

Nearest PDB structures (foldseek):
  7xw8-assembly1_A  TM=6.134E-01  e=2.297E-03  Homo sapiens
  7e0g-assembly1_A  TM=5.934E-01  e=1.050E-02  Homo sapiens
  7p4l-assembly1_B  TM=2.357E-01  e=1.277E+00  metagenome
  7p4l-assembly1_A  TM=2.378E-01  e=1.629E+00  metagenome
  7p4l-assembly1_C  TM=2.376E-01  e=1.955E+00  metagenome